Protein AF-X1H5V8-F1 (afdb_monomer)

Sequence (280 aa):
NKDEIAGDDICPQVGCVIHPIDGTIIRAAVNKGFRSPQINELYLFPSSNTDLEPEIVWNYEVGLNQRIIQGLNIEAAAFLMKGKNLIELEQNELPEEAVLRELREETNIKGTLKHLIGVYTEPTKLYGNILLIGYEINFVWGKPKPGSDTEETKFFRVDKLPVIHFASHRAIIKDGIAKNGNKISFIEVLKSKITEATITRTQLFYKGSMGIDSKIMEAAKLVPGEKVQVLNYNNGERLETYTIEEKSGSGKIILYGPASKKGKCVLTKTKDGICCRLSC

Foldseek 3Di:
DADPPQGDDDWDKDKDWDDPDPQKIKIKIKTKDKDFADPVQCPPADNLDPPRHIKIKIKIKIKMWGDPDVPDIDIDMDMDMDIDSPPDRDDPDDVLRVVQVCCCQAFVFGWHWDAWLDWDWFQDPPPGIDIDTATDTHTDDGGGDGHPVDPDDDDDDLVGDDDDPTPRVVVSSVSVVVVVVDDPPPPDDDQFDDPPQAAQEEEAPDPWFKEAEVVVCVVRVHDFQDWDWDADPVPRDIDIGTYDYDHHPPSHIYTYHPCSVVDDHDDDDDPPDPDDDDDD

Mean predicted aligned error: 20.12 Å

Nearest PDB structures (foldseek):
  3oug-assembly1_C  TM=9.908E-01  e=3.355E-07  Francisella tularensis subsp. tularensis SCHU S4
  3oug-assembly1_A  TM=9.836E-01  e=3.355E-07  Francisella tularensis subsp. tularensis SCHU S4
  1pqe-assembly1_A  TM=9.760E-01  e=3.425E-05  Escherichia coli
  4crz-assembly1_A  TM=9.750E-01  e=4.281E-05  Escherichia coli K-12
  4azd-assembly1_A  TM=9.517E-01  e=9.342E-05  Escherichia coli K-12

Solvent-accessible surface area (backbone atoms only — not comparable to full-atom values): 17139 Å² total; per-residue (Å²): 88,80,43,99,83,72,42,82,48,88,57,58,72,52,73,49,76,45,67,89,47,92,55,33,40,40,38,40,38,40,36,41,48,77,46,79,64,55,80,65,57,68,77,73,49,86,62,80,56,85,80,54,60,51,26,40,35,40,40,40,38,42,36,40,36,38,47,80,52,97,92,41,72,49,76,50,77,50,76,49,77,51,71,42,69,63,82,63,91,62,75,98,60,54,73,75,52,48,54,55,49,50,42,31,55,47,25,45,36,44,63,44,87,69,50,78,63,49,78,44,68,42,84,42,96,87,77,44,70,43,80,44,78,38,70,43,65,44,83,73,54,66,61,64,37,48,23,97,90,40,94,74,44,77,92,66,54,88,94,59,66,75,92,68,87,51,69,48,61,51,48,46,51,53,50,44,54,51,50,74,72,42,72,83,76,75,84,86,75,80,92,60,83,87,76,90,78,60,43,67,39,65,37,59,94,43,94,56,38,34,35,34,12,39,55,58,30,57,77,52,71,52,56,74,63,40,79,44,79,46,74,34,84,90,77,69,49,73,46,79,45,30,35,36,76,35,63,70,81,65,75,43,26,30,32,22,5,78,57,27,80,72,55,70,54,76,81,79,86,59,98,78,61,100,69,96,74,87,80,135

InterPro domains:
  IPR000531 TonB-dependent receptor-like, beta-barrel [PF00593] (12-91)
  IPR003190 Aspartate decarboxylase [PF02261] (187-263)
  IPR003190 Aspartate decarboxylase [PTHR21012] (187-263)
  IPR009010 Aspartate decarboxylase-like domain superfamily [SSF50692] (187-262)
  IPR015797 NUDIX hydrolase-like domain superfamily [SSF55811] (89-178)
  IPR036942 TonB-dependent receptor-like, beta-barrel domain superfamily [G3DSA:2.40.170.20] (1-139)

Radius of gyration: 35.79 Å; Cα contacts (8 Å, |Δi|>4): 449; chains: 1; bounding box: 96×46×85 Å

Secondary structure (DSSP, 8-state):
-EETTTEE----EEEEEE-SSTTEEEEEEEEEEEEPPPTTHHHHSS-S-TT-PPEEEEEEEEEEEEEEETTEEEEEEEEEEEEES---S-----HHHHHHHHHHHHH--EEEEEEEEEEEEEEETTTEEEEEEEEEEEEEE------SS-S------TTS------HHHHHHHHHHHHHHHS-------------S----EEESSSS--EEEEHHHHHHTT--TT-EEEEE-TTT--EEEEEEEEE-TTS--EEEEGGGGGS--------SSS-------

Structure (mmCIF, N/CA/C/O backbone):
data_AF-X1H5V8-F1
#
_entry.id   AF-X1H5V8-F1
#
loop_
_atom_site.group_PDB
_atom_site.id
_atom_site.type_symbol
_atom_site.label_atom_id
_atom_site.label_alt_id
_atom_site.label_comp_id
_atom_site.label_asym_id
_atom_site.label_entity_id
_atom_site.label_seq_id
_atom_site.pdbx_PDB_ins_code
_atom_site.Cartn_x
_atom_site.Cartn_y
_atom_site.Cartn_z
_atom_site.occupancy
_atom_site.B_iso_or_equiv
_atom_site.auth_seq_id
_atom_site.auth_comp_id
_atom_site.auth_asym_id
_atom_site.auth_atom_id
_atom_site.pdbx_PDB_model_num
ATOM 1 N N . ASN A 1 1 ? 31.773 -6.674 -30.070 1.00 58.66 1 ASN A N 1
ATOM 2 C CA . ASN A 1 1 ? 32.323 -6.045 -28.857 1.00 58.66 1 ASN A CA 1
ATOM 3 C C . ASN A 1 1 ? 33.013 -7.108 -28.038 1.00 58.66 1 ASN A C 1
ATOM 5 O O . ASN A 1 1 ? 32.532 -8.233 -28.021 1.00 58.66 1 ASN A O 1
ATOM 9 N N . LYS A 1 2 ? 34.165 -6.767 -27.458 1.00 50.78 2 LYS A N 1
ATOM 10 C CA . LYS A 1 2 ? 34.947 -7.673 -26.620 1.00 50.78 2 LYS A CA 1
ATOM 11 C C . LYS A 1 2 ? 34.884 -7.157 -25.191 1.00 50.78 2 LYS A C 1
ATOM 13 O O . LYS A 1 2 ? 35.284 -6.016 -24.974 1.00 50.78 2 LYS A O 1
ATOM 18 N N . ASP A 1 3 ? 34.360 -7.956 -24.274 1.00 57.78 3 ASP A N 1
ATOM 19 C CA . ASP A 1 3 ? 34.321 -7.643 -22.847 1.00 57.78 3 ASP A CA 1
ATOM 20 C C . ASP A 1 3 ? 35.021 -8.765 -22.069 1.00 57.78 3 ASP A C 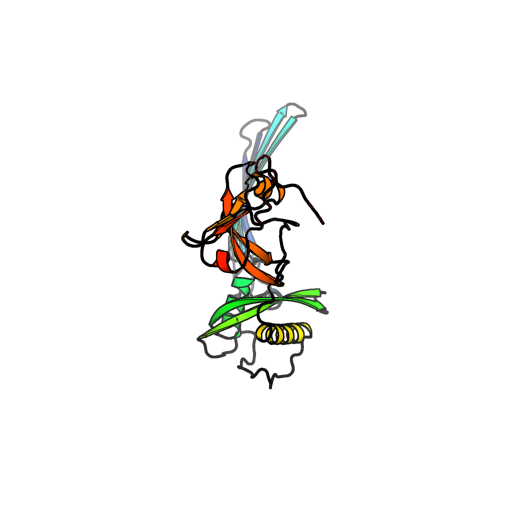1
ATOM 22 O O . ASP A 1 3 ? 34.838 -9.944 -22.373 1.00 57.78 3 ASP A O 1
ATOM 26 N N . GLU A 1 4 ? 35.871 -8.406 -21.105 1.00 51.88 4 GLU A N 1
ATOM 27 C CA . GLU A 1 4 ? 36.704 -9.372 -20.371 1.00 51.88 4 GLU A CA 1
ATOM 28 C C . GLU A 1 4 ? 35.894 -10.277 -19.429 1.00 51.88 4 GLU A C 1
ATOM 30 O O . GLU A 1 4 ? 36.380 -11.344 -19.054 1.00 51.88 4 GLU A O 1
ATOM 35 N N . ILE A 1 5 ? 34.671 -9.876 -19.066 1.00 55.69 5 ILE A N 1
ATOM 36 C CA . ILE A 1 5 ? 33.835 -10.552 -18.068 1.00 55.69 5 ILE A CA 1
ATOM 37 C C . ILE A 1 5 ? 32.601 -11.178 -18.734 1.00 55.69 5 ILE A C 1
ATOM 39 O O . ILE A 1 5 ? 32.282 -12.334 -18.465 1.00 55.69 5 ILE A O 1
ATOM 43 N N . ALA A 1 6 ? 31.938 -10.453 -19.641 1.00 56.34 6 ALA A N 1
ATOM 44 C CA . ALA A 1 6 ? 30.699 -10.888 -20.297 1.00 56.34 6 ALA A CA 1
ATOM 45 C C . ALA A 1 6 ? 30.909 -11.699 -21.597 1.00 56.34 6 ALA A C 1
ATOM 47 O O . ALA A 1 6 ? 29.947 -12.221 -22.165 1.00 56.34 6 ALA A O 1
ATOM 48 N N . GLY A 1 7 ? 32.154 -11.824 -22.070 1.00 63.59 7 GLY A N 1
ATOM 49 C CA . GLY A 1 7 ? 32.516 -12.587 -23.265 1.00 63.59 7 GLY A CA 1
ATOM 50 C C . GLY A 1 7 ? 32.452 -11.797 -24.579 1.00 63.59 7 GLY A C 1
ATOM 51 O O . GLY A 1 7 ? 32.283 -10.576 -24.615 1.00 63.59 7 GLY A O 1
ATOM 52 N N . ASP A 1 8 ? 32.625 -12.518 -25.690 1.00 66.69 8 ASP A N 1
ATOM 53 C CA . ASP A 1 8 ? 32.664 -11.949 -27.039 1.00 66.69 8 ASP A CA 1
ATOM 54 C C . ASP A 1 8 ? 31.263 -11.992 -27.670 1.00 66.69 8 ASP A C 1
ATOM 56 O O . ASP A 1 8 ? 30.722 -13.075 -27.899 1.00 66.69 8 ASP A O 1
ATOM 60 N N . ASP A 1 9 ? 30.694 -10.830 -28.017 1.00 71.25 9 ASP A N 1
ATOM 61 C CA . ASP A 1 9 ? 29.419 -10.764 -28.744 1.00 71.25 9 ASP A CA 1
ATOM 62 C C . ASP A 1 9 ? 29.533 -9.969 -30.057 1.00 71.25 9 ASP A C 1
ATOM 64 O O . ASP A 1 9 ? 30.117 -8.879 -30.141 1.00 71.25 9 ASP A O 1
ATOM 68 N N . ILE A 1 10 ? 28.953 -10.522 -31.120 1.00 78.19 10 ILE A N 1
ATOM 69 C CA . ILE A 1 10 ? 28.918 -9.918 -32.449 1.00 78.19 10 ILE A CA 1
ATOM 70 C C . ILE A 1 10 ? 27.731 -8.959 -32.492 1.00 78.19 10 ILE A C 1
ATOM 72 O O . ILE A 1 10 ? 26.591 -9.358 -32.264 1.00 78.19 10 ILE A O 1
ATOM 76 N N . CYS A 1 11 ? 27.999 -7.693 -32.816 1.00 83.25 11 CYS A N 1
ATOM 77 C CA . CYS A 1 11 ? 27.004 -6.623 -32.924 1.00 83.25 11 CYS A CA 1
ATOM 78 C C . CYS A 1 11 ? 26.781 -6.268 -34.402 1.00 83.25 11 CYS A C 1
ATOM 80 O O . CYS A 1 11 ? 27.355 -5.288 -34.880 1.00 83.25 11 CYS A O 1
ATOM 82 N N . PRO A 1 12 ? 26.043 -7.087 -35.177 1.00 86.62 12 PRO A N 1
ATOM 83 C CA . PRO A 1 12 ? 25.833 -6.805 -36.587 1.00 86.62 12 PRO A CA 1
ATOM 84 C C . PRO A 1 12 ? 24.970 -5.555 -36.769 1.00 86.62 12 PRO A C 1
ATOM 86 O O . PRO A 1 12 ? 23.993 -5.334 -36.049 1.00 86.62 12 PRO A O 1
ATOM 89 N N . GLN A 1 13 ? 25.311 -4.784 -37.795 1.00 87.88 13 GLN A N 1
ATOM 90 C CA . GLN A 1 13 ? 24.490 -3.703 -38.314 1.00 87.88 13 GLN A CA 1
ATOM 91 C C . GLN A 1 13 ? 24.334 -3.902 -39.815 1.00 87.88 13 GLN A C 1
ATOM 93 O O . GLN A 1 13 ? 25.317 -3.994 -40.548 1.00 87.88 13 GLN A O 1
ATOM 98 N N . VAL A 1 14 ? 23.088 -3.981 -40.266 1.00 92.25 14 VAL A N 1
ATOM 99 C CA . VAL A 1 14 ? 22.745 -4.105 -41.679 1.00 92.25 14 VAL A CA 1
ATOM 100 C C . VAL A 1 14 ? 21.730 -3.026 -42.001 1.00 92.25 14 VAL A C 1
ATOM 102 O O . VAL A 1 14 ? 20.702 -2.908 -41.341 1.00 92.25 14 VAL A O 1
ATOM 105 N N . GLY A 1 15 ? 22.032 -2.234 -43.022 1.00 90.69 15 GLY A N 1
ATOM 106 C CA . GLY A 1 15 ? 21.145 -1.205 -43.537 1.00 90.69 15 GLY A CA 1
ATOM 107 C C . GLY A 1 15 ? 20.938 -1.383 -45.031 1.00 90.69 15 GLY A C 1
ATOM 108 O O . GLY A 1 15 ? 21.839 -1.814 -45.749 1.00 90.69 15 GLY A O 1
ATOM 109 N N . CYS A 1 16 ? 19.751 -1.036 -45.502 1.00 92.12 16 CYS A N 1
ATOM 110 C CA . CYS A 1 16 ? 19.424 -0.960 -46.911 1.00 92.12 16 CYS A CA 1
ATOM 111 C C . CYS A 1 16 ? 18.783 0.395 -47.197 1.00 92.12 16 CYS A C 1
ATOM 113 O O . CYS A 1 16 ? 17.919 0.861 -46.452 1.00 92.12 16 CYS A O 1
ATOM 115 N N . VAL A 1 17 ? 19.214 1.021 -48.288 1.00 92.06 17 VAL A N 1
ATOM 116 C CA . VAL A 1 17 ? 18.587 2.222 -48.828 1.00 92.06 17 VAL A CA 1
ATOM 117 C C . VAL A 1 17 ? 18.186 1.911 -50.255 1.00 92.06 17 VAL A C 1
ATOM 119 O O . VAL A 1 17 ? 19.025 1.518 -51.063 1.00 92.06 17 VAL A O 1
ATOM 122 N N . ILE A 1 18 ? 16.903 2.070 -50.553 1.00 91.75 18 ILE A N 1
ATOM 123 C CA . ILE A 1 18 ? 16.359 1.849 -51.887 1.00 91.75 18 ILE A CA 1
ATOM 124 C C . ILE A 1 18 ? 15.733 3.132 -52.415 1.00 91.75 18 ILE A C 1
ATOM 126 O O . ILE A 1 18 ? 15.088 3.890 -51.687 1.00 91.75 18 ILE A O 1
ATOM 130 N N . HIS A 1 19 ? 15.9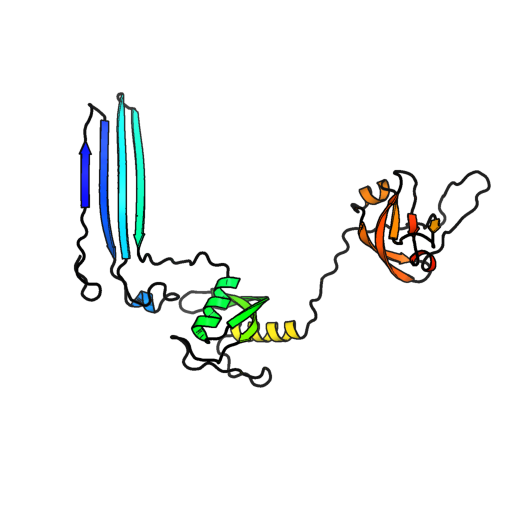20 3.333 -53.714 1.00 92.62 19 HIS A N 1
ATOM 131 C CA . HIS A 1 19 ? 15.364 4.437 -54.481 1.00 92.62 19 HIS A CA 1
ATOM 132 C C . HIS A 1 19 ? 14.376 3.859 -55.500 1.00 92.62 19 HIS A C 1
ATOM 134 O O . HIS A 1 19 ? 14.753 3.639 -56.649 1.00 92.62 19 HIS A O 1
ATOM 140 N N . PRO A 1 20 ? 13.146 3.505 -55.080 1.00 86.56 20 PRO A N 1
ATOM 141 C CA . PRO A 1 20 ? 12.203 2.808 -55.952 1.00 86.56 20 PRO A CA 1
ATOM 142 C C . PRO A 1 20 ? 11.731 3.677 -57.126 1.00 86.56 20 PRO A C 1
ATOM 144 O O . PRO A 1 20 ? 11.473 3.148 -58.202 1.00 86.56 20 PRO A O 1
ATOM 147 N N . ILE A 1 21 ? 11.635 4.994 -56.924 1.00 88.50 21 ILE A N 1
ATOM 148 C CA . ILE A 1 21 ? 11.310 6.003 -57.940 1.00 88.50 21 ILE A CA 1
ATOM 149 C C . ILE A 1 21 ? 12.016 7.321 -57.591 1.00 88.50 21 ILE A C 1
ATOM 151 O O . ILE A 1 21 ? 12.374 7.549 -56.429 1.00 88.50 21 ILE A O 1
ATOM 155 N N . ASP A 1 22 ? 12.173 8.207 -58.575 1.00 84.62 22 ASP A N 1
ATOM 156 C CA . ASP A 1 22 ? 12.780 9.523 -58.372 1.00 84.62 22 ASP A CA 1
ATOM 157 C C . ASP A 1 22 ? 12.059 10.311 -57.272 1.00 84.62 22 ASP A C 1
ATOM 159 O O . ASP A 1 22 ? 10.834 10.419 -57.234 1.00 84.62 22 ASP A O 1
ATOM 163 N N . GLY A 1 23 ? 12.842 10.846 -56.336 1.00 83.38 23 GLY A N 1
ATOM 164 C CA . GLY A 1 23 ? 12.319 11.567 -55.179 1.00 83.38 23 GLY A CA 1
ATOM 165 C C . GLY A 1 23 ? 11.843 10.684 -54.024 1.00 83.38 23 GLY A C 1
ATOM 166 O O . GLY A 1 23 ? 11.491 11.240 -52.993 1.00 83.38 23 GLY A O 1
ATOM 167 N N . THR A 1 24 ? 11.875 9.352 -54.135 1.00 91.00 24 THR A N 1
ATOM 168 C CA . THR A 1 24 ? 11.515 8.442 -53.031 1.00 91.00 24 THR A CA 1
ATOM 169 C C . THR A 1 24 ? 12.739 7.725 -52.497 1.00 91.00 24 THR A C 1
ATOM 171 O O . THR A 1 24 ? 13.509 7.138 -53.254 1.00 91.00 24 THR A O 1
ATOM 174 N N . ILE A 1 25 ? 12.909 7.745 -51.181 1.00 93.12 25 ILE A N 1
ATOM 175 C CA . ILE A 1 25 ? 13.980 7.061 -50.470 1.00 93.12 25 ILE A CA 1
ATOM 176 C C . ILE A 1 25 ? 13.334 6.230 -49.374 1.00 93.12 25 ILE A C 1
ATOM 178 O O . ILE A 1 25 ? 12.697 6.778 -48.479 1.00 93.12 25 ILE A O 1
ATOM 182 N N . ILE A 1 26 ? 13.523 4.917 -49.421 1.00 91.94 26 ILE A N 1
ATOM 183 C CA . ILE A 1 26 ? 13.163 4.038 -48.310 1.00 91.94 26 ILE A CA 1
ATOM 184 C C . ILE A 1 26 ? 14.456 3.572 -47.658 1.00 91.94 26 ILE A C 1
ATOM 186 O O . ILE A 1 26 ? 15.377 3.118 -48.336 1.00 91.94 26 ILE A O 1
ATOM 190 N N . ARG A 1 27 ? 14.526 3.708 -46.340 1.00 93.12 27 ARG A N 1
ATOM 191 C CA . ARG A 1 27 ? 15.643 3.266 -45.509 1.00 93.12 27 ARG A CA 1
ATOM 192 C C . ARG A 1 27 ? 15.130 2.180 -44.588 1.00 93.12 27 ARG A C 1
ATOM 194 O O . ARG A 1 27 ? 14.087 2.352 -43.975 1.00 93.12 27 ARG A O 1
ATOM 201 N N . ALA A 1 28 ? 15.850 1.082 -44.479 1.00 92.25 28 ALA A N 1
ATOM 202 C CA . ALA A 1 28 ? 15.596 0.075 -43.466 1.00 92.25 28 ALA A CA 1
ATOM 203 C C . ALA A 1 28 ? 16.919 -0.269 -42.795 1.00 92.25 28 ALA A C 1
ATOM 205 O O . ALA A 1 28 ? 17.921 -0.457 -43.484 1.00 92.25 28 ALA A O 1
ATOM 206 N N . ALA A 1 29 ? 16.937 -0.340 -41.472 1.00 91.50 29 ALA A N 1
ATOM 207 C CA . ALA A 1 29 ? 18.123 -0.696 -40.716 1.00 91.50 29 ALA A CA 1
ATOM 208 C C . ALA A 1 29 ? 17.775 -1.681 -39.606 1.00 91.50 29 ALA A C 1
ATOM 210 O O . ALA A 1 29 ? 16.719 -1.603 -38.981 1.00 91.50 29 ALA A O 1
ATOM 211 N N . VAL A 1 30 ? 18.683 -2.624 -39.384 1.00 93.00 30 VAL A N 1
ATOM 212 C CA . VAL A 1 30 ? 18.660 -3.531 -38.246 1.00 93.00 30 VAL A CA 1
ATOM 213 C C . VAL A 1 30 ? 20.029 -3.485 -37.597 1.00 93.00 30 VAL A C 1
ATOM 215 O O . VAL A 1 30 ? 21.043 -3.742 -38.250 1.00 93.00 30 VAL A O 1
ATOM 218 N N . ASN A 1 31 ? 20.064 -3.174 -36.309 1.00 91.56 31 ASN A N 1
ATOM 219 C CA . ASN A 1 31 ? 21.297 -3.143 -35.538 1.00 91.56 31 ASN A CA 1
ATOM 220 C C . ASN A 1 31 ? 21.122 -3.827 -34.191 1.00 91.56 31 ASN A C 1
ATOM 222 O O . ASN A 1 31 ? 20.131 -3.623 -33.489 1.00 91.56 31 ASN A O 1
ATOM 226 N N . LYS A 1 32 ? 22.130 -4.615 -33.825 1.00 88.94 32 LYS A N 1
ATOM 227 C CA . LYS A 1 32 ? 22.274 -5.161 -32.481 1.00 88.94 32 LYS A CA 1
ATOM 228 C C . LYS A 1 32 ? 23.203 -4.258 -31.669 1.00 88.94 32 LYS A C 1
ATOM 230 O O . LYS A 1 32 ? 24.350 -4.048 -32.056 1.00 88.94 32 LYS A O 1
ATOM 235 N N . GLY A 1 33 ? 22.703 -3.732 -30.560 1.00 84.06 33 GLY A N 1
ATOM 236 C CA . GLY A 1 33 ? 23.473 -3.057 -29.522 1.00 84.06 33 GLY A CA 1
ATOM 237 C C . GLY A 1 33 ? 23.868 -4.023 -28.406 1.00 84.06 33 GLY A C 1
ATOM 238 O O . GLY A 1 33 ? 23.142 -4.974 -28.110 1.00 84.06 33 GLY A O 1
ATOM 239 N N . PHE A 1 34 ? 25.021 -3.755 -27.801 1.00 84.00 34 PHE A N 1
ATOM 240 C CA . PHE A 1 34 ? 25.578 -4.484 -26.664 1.00 84.00 34 PHE A CA 1
ATOM 241 C C . PHE A 1 34 ? 26.115 -3.472 -25.658 1.00 84.00 34 PHE A C 1
ATOM 243 O O . PHE A 1 34 ? 26.873 -2.578 -26.054 1.00 84.00 34 PHE A O 1
ATOM 250 N N . ARG A 1 35 ? 25.770 -3.642 -24.381 1.00 79.50 35 ARG A N 1
ATOM 251 C CA . ARG A 1 35 ? 26.363 -2.895 -23.270 1.00 79.50 35 ARG A CA 1
ATOM 252 C C . ARG A 1 35 ? 26.839 -3.881 -22.212 1.00 79.50 35 ARG A C 1
ATOM 254 O O . ARG A 1 35 ? 26.064 -4.727 -21.768 1.00 79.50 35 ARG A O 1
ATOM 261 N N . SER A 1 36 ? 28.108 -3.782 -21.827 1.00 73.56 36 SER A N 1
ATOM 262 C CA . SER A 1 36 ? 28.613 -4.580 -20.719 1.00 73.56 36 SER A CA 1
ATOM 263 C C . SER A 1 36 ? 28.126 -4.021 -19.381 1.00 73.56 36 SER A C 1
ATOM 265 O O . SER A 1 36 ? 28.063 -2.793 -19.219 1.00 73.56 36 SER A O 1
ATOM 267 N N . PRO A 1 37 ? 27.778 -4.905 -18.432 1.00 68.81 37 PRO A N 1
ATOM 268 C CA . PRO A 1 37 ? 27.334 -4.492 -17.114 1.00 68.81 37 PRO A CA 1
ATOM 269 C C . PRO A 1 37 ? 28.514 -3.891 -16.355 1.00 68.81 37 PRO A C 1
ATOM 271 O O . PRO A 1 37 ? 29.666 -4.296 -16.528 1.00 68.81 37 PRO A O 1
ATOM 274 N N . GLN A 1 38 ? 28.243 -2.885 -15.535 1.00 67.12 38 GLN A N 1
ATOM 275 C CA . GLN A 1 38 ? 29.277 -2.180 -14.784 1.00 67.12 38 GLN A CA 1
ATOM 276 C C . GLN A 1 38 ? 29.265 -2.631 -13.320 1.00 67.12 38 GLN A C 1
ATOM 278 O O . GLN A 1 38 ? 28.211 -2.797 -12.721 1.00 67.12 38 GLN A O 1
ATOM 283 N N . ILE A 1 39 ? 30.438 -2.782 -12.695 1.00 65.44 39 ILE A N 1
ATOM 284 C CA . ILE A 1 39 ? 30.547 -3.219 -11.285 1.00 65.44 39 ILE A CA 1
ATOM 285 C C . ILE A 1 39 ? 29.781 -2.295 -10.328 1.00 65.44 39 ILE A C 1
ATOM 287 O O . ILE A 1 39 ? 29.260 -2.744 -9.314 1.00 65.44 39 ILE A O 1
ATOM 291 N N . ASN A 1 40 ? 29.691 -1.001 -10.634 1.00 58.22 40 ASN A N 1
ATOM 292 C CA . ASN A 1 40 ? 28.929 -0.053 -9.824 1.00 58.22 40 ASN A CA 1
ATOM 293 C C . ASN A 1 40 ? 27.410 -0.343 -9.83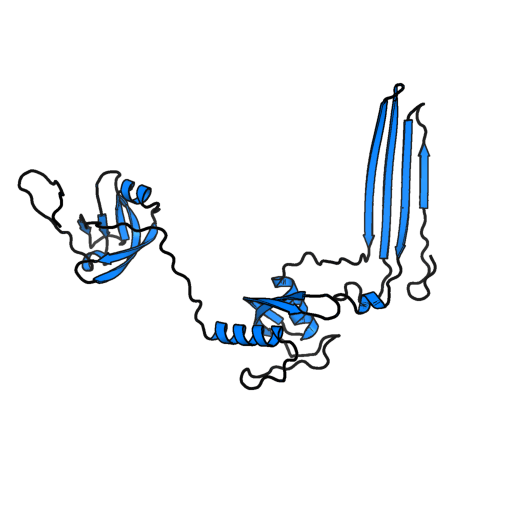6 1.00 58.22 40 ASN A C 1
ATOM 295 O O . ASN A 1 40 ? 26.730 0.044 -8.891 1.00 58.22 40 ASN A O 1
ATOM 299 N N . GLU A 1 41 ? 26.889 -1.070 -10.829 1.00 58.50 41 GLU A N 1
ATOM 300 C CA . GLU A 1 41 ? 25.475 -1.462 -10.942 1.00 58.50 41 GLU A CA 1
ATOM 301 C C . GLU A 1 41 ? 25.079 -2.556 -9.936 1.00 58.50 41 GLU A C 1
ATOM 303 O O . GLU A 1 41 ? 23.906 -2.649 -9.595 1.00 58.50 41 GLU A O 1
ATOM 308 N N . LEU A 1 42 ? 26.040 -3.305 -9.374 1.00 55.50 42 LEU A N 1
ATOM 309 C CA . LEU A 1 42 ? 25.807 -4.221 -8.241 1.00 55.50 42 LEU A CA 1
ATOM 310 C C . LEU A 1 42 ? 25.492 -3.492 -6.927 1.00 55.50 42 LEU A C 1
ATOM 312 O O . LEU A 1 42 ? 24.918 -4.090 -6.024 1.00 55.50 42 LEU A O 1
ATOM 316 N N . TYR A 1 43 ? 25.920 -2.233 -6.789 1.00 52.28 43 TYR A N 1
ATOM 317 C CA . TYR A 1 43 ? 25.953 -1.533 -5.498 1.00 52.28 43 TYR A CA 1
ATOM 318 C C . TYR A 1 43 ? 25.076 -0.276 -5.440 1.00 52.28 43 TYR A C 1
ATOM 320 O O . TYR A 1 43 ? 24.936 0.314 -4.368 1.00 52.28 43 TYR A O 1
ATOM 328 N N . LEU A 1 44 ? 24.534 0.182 -6.573 1.00 50.53 44 LEU A N 1
ATOM 329 C CA . LEU A 1 44 ? 23.816 1.460 -6.666 1.00 50.53 44 LEU A CA 1
ATOM 330 C C . LEU A 1 44 ? 22.285 1.336 -6.719 1.00 50.53 44 LEU A C 1
ATOM 332 O O . LEU A 1 44 ? 21.620 2.343 -6.490 1.00 50.53 44 LEU A O 1
ATOM 336 N N . PHE A 1 45 ? 21.726 0.145 -6.957 1.00 49.25 45 PHE A N 1
ATOM 337 C CA . PHE A 1 45 ? 20.281 -0.092 -7.111 1.00 49.25 45 PHE A CA 1
ATOM 338 C C . PHE A 1 45 ? 19.908 -1.504 -6.610 1.00 49.25 45 PHE A C 1
ATOM 340 O O . PHE A 1 45 ? 20.802 -2.352 -6.571 1.00 49.25 45 PHE A O 1
ATOM 347 N N . PRO A 1 46 ? 18.640 -1.795 -6.231 1.00 47.31 46 PRO A N 1
ATOM 348 C CA . PRO A 1 46 ? 18.215 -3.177 -5.995 1.00 47.31 46 PRO A CA 1
ATOM 349 C C . PRO A 1 46 ? 18.555 -4.000 -7.240 1.00 47.31 46 PRO A C 1
ATOM 351 O O . PRO A 1 46 ? 18.251 -3.595 -8.364 1.00 47.31 46 PRO A O 1
ATOM 354 N N . SER A 1 47 ? 19.289 -5.090 -7.033 1.00 44.81 47 SER A N 1
ATOM 355 C CA . SER A 1 47 ? 20.030 -5.800 -8.073 1.00 44.81 47 SER A CA 1
ATOM 356 C C . SER A 1 47 ? 19.100 -6.367 -9.153 1.00 44.81 47 SER A C 1
ATOM 358 O O . SER A 1 47 ? 18.594 -7.479 -9.062 1.00 44.81 47 SER A O 1
ATOM 360 N N . SER A 1 48 ? 18.892 -5.611 -10.234 1.00 49.94 48 SER A N 1
ATOM 361 C CA . SER A 1 48 ? 18.103 -6.065 -11.392 1.00 49.94 48 SER A CA 1
ATOM 362 C C . SER A 1 48 ? 18.850 -7.126 -12.217 1.00 49.94 48 SER A C 1
ATOM 364 O O . SER A 1 48 ? 18.264 -7.749 -13.098 1.00 49.94 48 SER A O 1
ATOM 366 N N . ASN A 1 49 ? 20.148 -7.320 -11.948 1.00 51.09 49 ASN A N 1
ATOM 367 C CA . ASN A 1 49 ? 21.037 -8.229 -12.668 1.00 51.09 49 ASN A CA 1
ATOM 368 C C . ASN A 1 49 ? 22.127 -8.791 -11.729 1.00 51.09 49 ASN A C 1
ATOM 370 O O . ASN A 1 49 ? 23.291 -8.393 -11.794 1.00 51.09 49 ASN A O 1
ATOM 374 N N . THR A 1 50 ? 21.744 -9.695 -10.817 1.00 52.56 50 THR A N 1
ATOM 375 C CA . THR A 1 50 ? 22.663 -10.362 -9.866 1.00 52.56 50 THR A CA 1
ATOM 376 C C . THR A 1 50 ? 23.761 -11.176 -10.548 1.00 52.56 50 THR A C 1
ATOM 378 O O . THR A 1 50 ? 24.831 -11.358 -9.971 1.00 52.56 50 THR A O 1
ATOM 381 N N . ASP A 1 51 ? 23.510 -11.630 -11.778 1.00 58.97 51 ASP A N 1
ATOM 382 C CA . ASP A 1 51 ? 24.407 -12.502 -12.538 1.00 58.97 51 ASP A CA 1
ATOM 383 C C . ASP A 1 51 ? 25.344 -11.737 -13.497 1.00 58.97 51 ASP A C 1
ATOM 385 O O . ASP A 1 51 ? 26.150 -12.366 -14.183 1.00 58.97 51 ASP A O 1
ATOM 389 N N . LEU A 1 52 ? 25.287 -10.391 -13.527 1.00 60.19 52 LEU A N 1
ATOM 390 C CA . LEU A 1 52 ? 26.083 -9.534 -14.425 1.00 60.19 52 LEU A CA 1
ATOM 391 C C . LEU A 1 52 ? 26.008 -9.989 -15.897 1.00 60.19 52 LEU A C 1
ATOM 393 O O . LEU A 1 52 ? 27.016 -10.033 -16.609 1.00 60.19 52 LEU A O 1
ATOM 397 N N . GLU A 1 53 ? 24.815 -10.335 -16.380 1.00 68.56 53 GLU A N 1
ATOM 398 C CA . GLU A 1 53 ? 24.643 -10.669 -17.793 1.00 68.56 53 GLU A CA 1
ATOM 399 C C . GLU A 1 53 ? 24.657 -9.397 -18.667 1.00 68.56 53 GLU A C 1
ATOM 401 O O . GLU A 1 53 ? 24.157 -8.352 -18.248 1.00 68.56 53 GLU A O 1
ATOM 406 N N . PRO A 1 54 ? 25.199 -9.442 -19.896 1.00 71.81 54 PRO A N 1
ATOM 407 C CA . PRO A 1 54 ? 25.241 -8.276 -20.776 1.00 71.81 54 PRO A CA 1
ATOM 408 C C . PRO A 1 54 ? 23.854 -7.839 -21.263 1.00 71.81 54 PRO A C 1
ATOM 410 O O . PRO A 1 54 ? 22.990 -8.669 -21.560 1.00 71.81 54 PRO A O 1
ATOM 413 N N . GLU A 1 55 ? 23.668 -6.526 -21.433 1.00 76.12 55 GLU A N 1
ATOM 414 C CA . GLU A 1 55 ? 22.453 -5.979 -22.039 1.00 76.12 55 GLU A CA 1
ATOM 415 C C . GLU A 1 55 ? 22.520 -6.123 -23.560 1.00 76.12 55 GLU A C 1
ATOM 417 O O . GLU A 1 55 ? 23.488 -5.701 -24.208 1.00 76.12 55 GLU A O 1
ATOM 422 N N . ILE A 1 56 ? 21.460 -6.674 -24.153 1.00 82.25 56 ILE A N 1
ATOM 423 C CA . ILE A 1 56 ? 21.368 -6.873 -25.601 1.00 82.25 56 ILE A CA 1
ATOM 424 C C . ILE A 1 56 ? 20.115 -6.189 -26.122 1.00 82.25 56 ILE A C 1
ATOM 426 O O . ILE A 1 56 ? 19.004 -6.507 -25.702 1.00 82.25 56 ILE A O 1
ATOM 430 N N . VAL A 1 57 ? 20.280 -5.308 -27.108 1.00 87.81 57 VAL A N 1
ATOM 431 C CA . VAL A 1 57 ? 19.162 -4.596 -27.739 1.00 87.81 57 VAL A CA 1
ATOM 432 C C . VAL A 1 57 ? 19.171 -4.822 -29.240 1.00 87.81 57 VAL A C 1
ATOM 434 O O . VAL A 1 57 ? 20.180 -4.610 -29.900 1.00 87.81 57 VAL A O 1
ATOM 437 N N . TRP A 1 58 ? 18.034 -5.222 -29.797 1.00 88.81 58 TRP A N 1
ATOM 438 C CA . TRP A 1 58 ? 17.804 -5.234 -31.238 1.00 88.81 58 TRP A CA 1
ATOM 439 C C . TRP A 1 58 ? 16.935 -4.053 -31.637 1.00 88.81 58 TRP A C 1
ATOM 441 O O . TRP A 1 58 ? 15.799 -3.944 -31.178 1.00 88.81 58 TRP A O 1
ATOM 451 N N . ASN A 1 59 ? 17.456 -3.213 -32.524 1.00 90.12 59 ASN A N 1
ATOM 452 C CA . ASN A 1 59 ? 16.744 -2.079 -33.093 1.00 90.12 59 ASN A CA 1
ATOM 453 C C . ASN A 1 59 ? 16.398 -2.381 -34.548 1.00 90.12 59 ASN A C 1
ATOM 455 O O . ASN A 1 59 ? 17.249 -2.835 -35.315 1.00 90.12 59 ASN A O 1
ATOM 459 N N . TYR A 1 60 ? 15.143 -2.136 -34.904 1.00 91.88 60 TYR A N 1
ATOM 460 C CA . TYR A 1 60 ? 14.611 -2.264 -36.252 1.00 91.88 60 TYR A CA 1
ATOM 461 C C . TYR A 1 60 ? 14.018 -0.918 -36.644 1.00 91.88 60 TYR A C 1
ATOM 463 O O . TYR A 1 60 ? 13.108 -0.434 -35.977 1.00 91.88 60 TYR A O 1
ATOM 471 N N . GLU A 1 61 ? 14.508 -0.326 -37.723 1.00 91.06 61 GLU A N 1
ATOM 472 C CA . GLU A 1 61 ? 14.086 0.989 -38.195 1.00 91.06 61 GLU A CA 1
ATOM 473 C C . GLU A 1 61 ? 13.662 0.906 -39.658 1.00 91.06 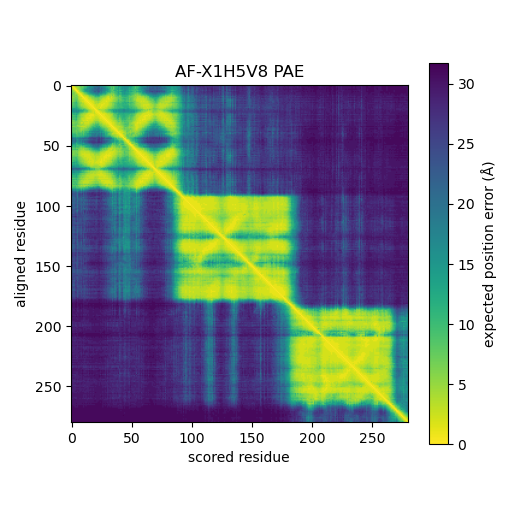61 GLU A C 1
ATOM 475 O O . GLU A 1 61 ? 14.319 0.252 -40.471 1.00 91.06 61 GLU A O 1
ATOM 480 N N . VAL A 1 62 ? 12.570 1.584 -40.004 1.00 93.44 62 VAL A N 1
ATOM 481 C CA . VAL A 1 62 ? 12.124 1.780 -41.384 1.00 93.44 62 VAL A CA 1
ATOM 482 C C . VAL A 1 62 ? 11.729 3.240 -41.565 1.00 93.44 62 VAL A C 1
ATOM 484 O O . VAL A 1 62 ? 10.896 3.760 -40.829 1.00 93.44 62 VAL A O 1
ATOM 487 N N . GLY A 1 63 ? 12.316 3.899 -42.557 1.00 91.88 63 GLY A N 1
ATOM 488 C CA . GLY A 1 63 ? 12.041 5.277 -42.938 1.00 91.88 63 GLY A CA 1
ATOM 489 C C . GLY A 1 63 ? 11.616 5.385 -44.399 1.00 91.88 63 GLY A C 1
ATOM 490 O O . GLY A 1 63 ? 12.130 4.674 -45.259 1.00 91.88 63 GLY A O 1
ATOM 491 N N . LEU A 1 64 ? 10.704 6.303 -44.686 1.00 92.38 64 LEU A N 1
ATOM 492 C CA . LEU A 1 64 ? 10.253 6.700 -46.012 1.00 92.38 64 LEU A CA 1
ATOM 493 C C . LEU A 1 64 ? 10.420 8.212 -46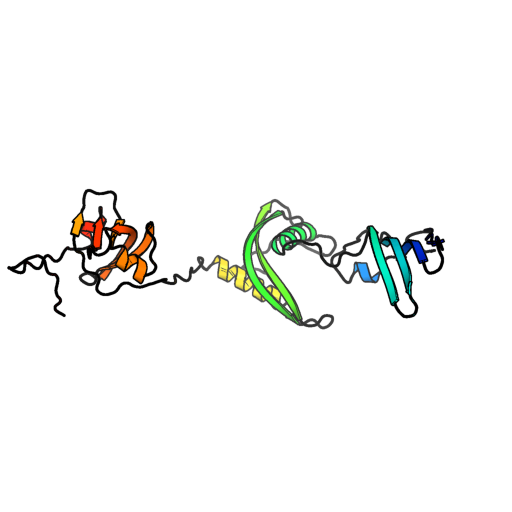.130 1.00 92.38 64 LEU A C 1
ATOM 495 O O . LEU A 1 64 ? 9.877 8.959 -45.324 1.00 92.38 64 LEU A O 1
ATOM 499 N N . ASN A 1 65 ? 11.125 8.660 -47.158 1.00 92.12 65 ASN A N 1
ATOM 500 C CA . ASN A 1 65 ? 11.208 10.058 -47.546 1.00 92.12 65 ASN A CA 1
ATOM 501 C C . ASN A 1 65 ? 10.711 10.186 -48.988 1.00 92.12 65 ASN A C 1
ATOM 503 O O . ASN A 1 65 ? 11.260 9.558 -49.889 1.00 92.12 65 ASN A O 1
ATOM 507 N N . GLN A 1 66 ? 9.658 10.968 -49.196 1.00 90.69 66 GLN A N 1
ATOM 508 C CA . GLN A 1 66 ? 9.027 11.199 -50.487 1.00 90.69 66 GLN A CA 1
ATOM 509 C C . GLN A 1 66 ? 9.049 12.690 -50.808 1.00 90.69 66 GLN A C 1
ATOM 511 O O . GLN A 1 66 ? 8.355 13.493 -50.184 1.00 90.69 66 GLN A O 1
ATOM 516 N N . ARG A 1 67 ? 9.765 13.056 -51.863 1.00 89.31 67 ARG A N 1
ATOM 517 C CA . ARG A 1 67 ? 9.651 14.352 -52.520 1.00 89.31 67 ARG A CA 1
ATOM 518 C C . ARG A 1 67 ? 8.461 14.311 -53.468 1.00 89.31 67 ARG A C 1
ATOM 520 O O . ARG A 1 67 ? 8.442 13.503 -54.393 1.00 89.31 67 ARG A O 1
ATOM 527 N N . ILE A 1 68 ? 7.469 15.162 -53.222 1.00 84.00 68 ILE A N 1
ATOM 528 C CA . ILE A 1 68 ? 6.246 15.226 -54.037 1.00 84.00 68 ILE A CA 1
ATOM 529 C C . ILE A 1 68 ? 6.387 16.301 -55.119 1.00 84.00 68 ILE A C 1
ATOM 531 O O . ILE A 1 68 ? 6.116 16.042 -56.285 1.00 84.00 68 ILE A O 1
ATOM 535 N N . ILE A 1 69 ? 6.866 17.494 -54.752 1.00 87.81 69 ILE A N 1
ATOM 536 C CA . ILE A 1 69 ? 7.119 18.626 -55.663 1.00 87.81 69 ILE A CA 1
ATOM 537 C C . ILE A 1 69 ? 8.320 19.450 -55.173 1.00 87.81 69 ILE A C 1
ATOM 539 O O . ILE A 1 69 ? 8.854 19.221 -54.084 1.00 87.81 69 ILE A O 1
ATOM 543 N N . GLN A 1 70 ? 8.775 20.431 -55.960 1.00 78.56 70 GLN A N 1
ATOM 544 C CA . GLN A 1 70 ? 9.739 21.424 -55.475 1.00 78.56 70 GLN A CA 1
ATOM 545 C C . GLN A 1 70 ? 9.158 22.163 -54.257 1.00 78.56 70 GLN A C 1
ATOM 547 O O . GLN A 1 70 ? 8.200 22.916 -54.383 1.00 78.56 70 GLN A O 1
ATOM 552 N N . GLY A 1 71 ? 9.742 21.916 -53.079 1.00 81.81 71 GLY A N 1
ATOM 553 C CA . GLY A 1 71 ? 9.357 22.548 -51.814 1.00 81.81 71 GLY A CA 1
ATOM 554 C C . GLY A 1 71 ? 8.505 21.689 -50.872 1.00 81.81 71 GLY A C 1
ATOM 555 O O . GLY A 1 71 ? 8.312 22.104 -49.735 1.00 81.81 71 GLY A O 1
ATOM 556 N N . LEU A 1 72 ? 8.043 20.499 -51.287 1.00 83.44 72 LEU A N 1
ATOM 557 C CA . LEU A 1 72 ? 7.249 19.606 -50.431 1.00 83.44 72 LEU A CA 1
ATOM 558 C C . LEU A 1 72 ? 7.870 18.207 -50.344 1.00 83.44 72 LEU A C 1
ATOM 560 O O . LEU A 1 72 ? 7.879 17.459 -51.327 1.00 83.44 72 LEU A O 1
ATOM 564 N N . ASN A 1 73 ? 8.334 17.863 -49.142 1.00 88.44 73 ASN A N 1
ATOM 565 C CA . ASN A 1 73 ? 8.841 16.543 -48.778 1.00 88.44 73 ASN A CA 1
ATOM 566 C C . ASN A 1 73 ? 7.989 15.968 -47.642 1.00 88.44 73 ASN A C 1
ATOM 568 O O . ASN A 1 73 ? 7.656 16.687 -46.700 1.00 88.44 73 ASN A O 1
ATOM 572 N N . ILE A 1 74 ? 7.666 14.682 -47.724 1.00 89.81 74 ILE A N 1
ATOM 573 C CA . ILE A 1 74 ? 7.031 13.914 -46.653 1.00 89.81 74 ILE A CA 1
ATOM 574 C C . ILE A 1 74 ? 8.054 12.923 -46.115 1.00 89.81 74 ILE A C 1
ATOM 576 O O . ILE A 1 74 ? 8.671 12.194 -46.886 1.00 89.81 74 ILE A O 1
ATOM 580 N N . GLU A 1 75 ? 8.204 12.881 -44.796 1.00 91.94 75 GLU A N 1
ATOM 581 C CA . GLU A 1 75 ? 9.054 11.920 -44.104 1.00 91.94 75 GLU A CA 1
ATOM 582 C C . GLU A 1 75 ? 8.227 11.148 -43.076 1.00 91.94 75 GLU A C 1
ATOM 584 O O . GLU A 1 75 ? 7.447 11.730 -42.324 1.00 91.94 75 GLU A O 1
ATOM 589 N N . ALA A 1 76 ? 8.384 9.830 -43.065 1.00 88.75 76 ALA A N 1
ATOM 590 C CA . ALA A 1 76 ? 7.779 8.935 -42.095 1.00 88.75 76 ALA A CA 1
ATOM 591 C C . ALA A 1 76 ? 8.841 7.954 -41.605 1.00 88.75 76 ALA A C 1
ATOM 593 O O . ALA A 1 76 ? 9.571 7.385 -42.413 1.00 88.75 76 ALA A O 1
ATOM 594 N N . ALA A 1 77 ? 8.916 7.735 -40.297 1.00 90.38 77 ALA A N 1
ATOM 595 C CA . ALA A 1 77 ? 9.832 6.776 -39.696 1.00 90.38 77 ALA A CA 1
ATOM 596 C C . ALA A 1 77 ? 9.102 5.939 -38.646 1.00 90.38 77 ALA A C 1
ATOM 598 O O . ALA A 1 77 ? 8.287 6.453 -37.880 1.00 90.38 77 ALA A O 1
ATOM 599 N N . ALA A 1 78 ? 9.406 4.648 -38.619 1.00 88.00 78 ALA A N 1
ATOM 600 C CA . ALA A 1 78 ? 8.937 3.696 -37.630 1.00 88.00 78 ALA A CA 1
ATOM 601 C C . ALA A 1 78 ? 10.142 2.955 -37.050 1.00 88.00 78 ALA A C 1
ATOM 603 O O . ALA A 1 78 ? 11.049 2.562 -37.786 1.00 88.00 78 ALA A O 1
ATOM 604 N N . PHE A 1 79 ? 10.135 2.751 -35.737 1.00 90.44 79 PHE A N 1
ATOM 605 C CA . PHE A 1 79 ? 11.183 2.030 -35.027 1.00 90.44 79 PHE A CA 1
ATOM 606 C C . PHE A 1 79 ? 10.573 1.017 -34.057 1.00 90.44 79 PHE A C 1
ATOM 608 O O . PHE A 1 79 ? 9.503 1.239 -33.489 1.00 90.44 79 PHE A O 1
ATOM 615 N N . LEU A 1 80 ? 11.255 -0.110 -33.878 1.00 88.56 80 LEU A N 1
ATOM 616 C CA . LEU A 1 80 ? 10.919 -1.148 -32.913 1.00 88.56 80 LEU A CA 1
ATOM 617 C C . LEU A 1 80 ? 12.196 -1.584 -32.200 1.00 88.56 80 LEU A C 1
ATOM 619 O O . LEU A 1 80 ? 13.175 -1.950 -32.849 1.00 88.56 80 LEU A O 1
ATOM 623 N N . MET A 1 81 ? 12.164 -1.593 -30.869 1.00 86.06 81 MET A N 1
ATOM 624 C CA . MET A 1 81 ? 13.282 -2.028 -30.034 1.00 86.06 81 MET A CA 1
ATOM 625 C C . MET A 1 81 ? 12.887 -3.278 -29.250 1.00 86.06 81 MET A C 1
ATOM 627 O O . MET A 1 81 ? 11.816 -3.331 -28.647 1.00 86.06 81 MET A O 1
ATOM 631 N N . LYS A 1 82 ? 13.749 -4.295 -29.258 1.00 85.50 82 LYS A N 1
ATOM 632 C CA . LYS A 1 82 ? 13.615 -5.507 -28.441 1.00 85.50 82 LYS A CA 1
ATOM 633 C C . LYS A 1 82 ? 14.865 -5.663 -27.585 1.00 85.50 82 LYS A C 1
ATOM 635 O O . LYS A 1 82 ? 15.904 -6.076 -28.098 1.00 85.50 82 LYS A O 1
ATOM 640 N N . GLY A 1 83 ? 14.763 -5.318 -26.306 1.00 82.19 83 GLY A N 1
ATOM 641 C CA . GLY A 1 83 ? 15.839 -5.492 -25.332 1.00 82.19 83 GLY A CA 1
ATOM 642 C C . GLY A 1 83 ? 15.713 -6.784 -24.526 1.00 82.19 83 GLY A C 1
ATOM 643 O O . GLY A 1 83 ? 14.610 -7.293 -24.327 1.00 82.19 83 GLY A O 1
ATOM 644 N N . LYS A 1 84 ? 16.851 -7.311 -24.075 1.00 75.81 84 LYS A N 1
ATOM 645 C CA . LYS A 1 84 ? 16.987 -8.380 -23.078 1.00 75.81 84 LYS A CA 1
ATOM 646 C C . LYS A 1 84 ? 17.973 -7.929 -22.008 1.00 75.81 84 LYS A C 1
ATOM 648 O O . LYS A 1 84 ? 18.955 -7.271 -22.354 1.00 75.81 84 LYS A O 1
ATOM 653 N N . ASN A 1 85 ? 17.710 -8.310 -20.757 1.00 69.69 85 ASN A N 1
ATOM 654 C CA . ASN A 1 85 ? 18.505 -7.925 -19.587 1.00 69.69 85 ASN A CA 1
ATOM 655 C C . ASN A 1 85 ? 18.722 -6.408 -19.495 1.00 69.69 85 ASN A C 1
ATOM 657 O O . ASN A 1 85 ? 19.756 -5.961 -19.021 1.00 69.69 85 ASN A O 1
ATOM 661 N N . LEU A 1 86 ? 17.764 -5.616 -19.995 1.00 64.94 86 LEU A N 1
ATOM 662 C CA . LEU A 1 86 ? 17.768 -4.172 -19.794 1.00 64.94 86 LEU A CA 1
ATOM 663 C C . LEU A 1 86 ? 17.691 -3.920 -18.289 1.00 64.94 86 LEU A C 1
ATOM 665 O O . LEU A 1 86 ? 16.846 -4.524 -17.629 1.00 64.94 86 LEU A O 1
ATOM 669 N N . ILE A 1 87 ? 18.529 -3.032 -17.758 1.00 57.44 87 ILE A N 1
ATOM 670 C CA . ILE A 1 87 ? 18.337 -2.532 -16.397 1.00 57.44 87 ILE A CA 1
ATOM 671 C C . ILE A 1 87 ? 17.008 -1.771 -16.368 1.00 57.44 87 ILE A C 1
ATOM 673 O O . ILE A 1 87 ? 16.903 -0.617 -16.791 1.00 57.44 87 ILE A O 1
ATOM 677 N N . GLU A 1 88 ? 15.963 -2.455 -15.915 1.00 51.94 88 GLU A N 1
ATOM 678 C CA . GLU A 1 88 ? 14.684 -1.847 -15.590 1.00 51.94 88 GLU A CA 1
ATOM 679 C C . GLU A 1 88 ? 14.857 -1.104 -14.263 1.00 51.94 88 GLU A C 1
ATOM 681 O O . GLU A 1 88 ? 14.997 -1.711 -13.204 1.00 51.94 88 GLU A O 1
ATOM 686 N N . LEU A 1 89 ? 14.878 0.231 -14.326 1.00 52.06 89 LEU A N 1
ATOM 687 C CA . LEU A 1 89 ? 14.931 1.093 -13.137 1.00 52.06 89 LEU A CA 1
ATOM 688 C C . LEU A 1 89 ? 13.675 0.977 -12.264 1.00 52.06 89 LEU A C 1
ATOM 690 O O . LEU A 1 89 ? 13.693 1.393 -11.110 1.00 52.06 89 LEU A O 1
ATOM 694 N N . GLU A 1 90 ? 12.594 0.420 -12.801 1.00 49.41 90 GLU A N 1
ATOM 695 C CA . GLU A 1 90 ? 11.341 0.238 -12.087 1.00 49.41 90 GLU A CA 1
ATOM 696 C C . GLU A 1 90 ? 10.765 -1.128 -12.449 1.00 49.41 90 GLU A C 1
ATOM 698 O O . GLU A 1 90 ? 10.270 -1.334 -13.559 1.00 49.41 90 GLU A O 1
ATOM 703 N N . GLN A 1 91 ? 10.779 -2.059 -11.491 1.00 52.53 91 GLN A N 1
ATOM 704 C CA . GLN A 1 91 ? 9.737 -3.075 -11.484 1.00 52.53 91 GLN A CA 1
ATOM 705 C C . GLN A 1 91 ? 8.414 -2.306 -11.427 1.00 52.53 91 GLN A C 1
ATOM 707 O O . GLN A 1 91 ? 8.215 -1.477 -10.539 1.00 52.53 91 GLN A O 1
ATOM 712 N N . ASN A 1 92 ? 7.528 -2.533 -12.396 1.00 59.38 92 ASN A N 1
ATOM 713 C CA . ASN A 1 92 ? 6.164 -2.005 -12.383 1.00 59.38 92 ASN A CA 1
ATOM 714 C C . ASN A 1 92 ? 5.347 -2.757 -11.314 1.00 59.38 92 ASN A C 1
ATOM 716 O O . ASN A 1 92 ? 4.394 -3.469 -11.625 1.00 59.38 92 ASN A O 1
ATOM 720 N N . GLU A 1 93 ? 5.812 -2.676 -10.069 1.00 74.69 93 GLU A N 1
ATOM 721 C CA . GLU A 1 93 ? 5.259 -3.316 -8.887 1.00 74.69 93 GLU A CA 1
ATOM 722 C C . GLU A 1 93 ? 4.647 -2.251 -7.980 1.00 74.69 93 GLU A C 1
ATOM 724 O O . GLU A 1 93 ? 5.138 -1.124 -7.856 1.00 74.69 93 GLU A O 1
ATOM 729 N N . LEU A 1 94 ? 3.534 -2.601 -7.342 1.00 84.31 94 LEU A N 1
ATOM 730 C CA . LEU A 1 94 ? 2.944 -1.724 -6.340 1.00 84.31 94 LEU A CA 1
ATOM 731 C C . LEU A 1 94 ? 3.851 -1.692 -5.096 1.00 84.31 94 LEU A C 1
ATOM 733 O O . LEU A 1 94 ? 4.441 -2.718 -4.750 1.00 84.31 94 LEU A O 1
ATOM 737 N N . PRO A 1 95 ? 3.939 -0.574 -4.353 1.00 87.25 95 PRO A N 1
ATOM 738 C CA . PRO A 1 95 ? 4.715 -0.513 -3.109 1.00 87.25 95 PRO A CA 1
ATOM 739 C C . PRO A 1 95 ? 4.359 -1.619 -2.096 1.00 87.25 95 PRO A C 1
ATOM 741 O O . PRO A 1 95 ? 5.195 -2.056 -1.306 1.00 87.25 95 PRO A O 1
ATOM 744 N N . GLU A 1 96 ? 3.108 -2.078 -2.115 1.00 88.06 96 GLU A N 1
ATOM 745 C CA . GLU A 1 96 ? 2.600 -3.203 -1.335 1.00 88.06 96 GLU A CA 1
ATOM 746 C C . GLU A 1 96 ? 3.183 -4.560 -1.756 1.00 88.06 96 GLU A C 1
ATOM 748 O O . GLU A 1 96 ? 3.341 -5.449 -0.918 1.00 88.06 96 GLU A O 1
ATOM 753 N N . GLU A 1 97 ? 3.479 -4.737 -3.040 1.00 89.31 97 GLU A N 1
ATOM 754 C CA . GLU A 1 97 ? 4.111 -5.940 -3.585 1.00 89.31 97 GLU A CA 1
ATOM 755 C C . GLU A 1 97 ? 5.613 -5.907 -3.300 1.00 89.31 97 GLU A C 1
ATOM 757 O O . GLU A 1 97 ? 6.146 -6.876 -2.748 1.00 89.31 97 GLU A O 1
ATOM 762 N N . ALA A 1 98 ? 6.236 -4.745 -3.525 1.00 88.44 98 ALA A N 1
ATOM 763 C CA . ALA A 1 98 ? 7.638 -4.483 -3.224 1.00 88.44 98 ALA A CA 1
ATOM 764 C C . ALA A 1 98 ? 7.969 -4.833 -1.768 1.00 88.44 98 ALA A C 1
ATOM 766 O O . ALA A 1 98 ? 8.869 -5.622 -1.499 1.00 88.44 98 ALA A O 1
ATOM 767 N N . VAL A 1 99 ? 7.188 -4.344 -0.796 1.00 90.94 99 VAL A N 1
ATOM 768 C CA . VAL A 1 99 ? 7.489 -4.598 0.624 1.00 90.94 99 VAL A CA 1
ATOM 769 C C . VAL A 1 99 ? 7.400 -6.083 1.004 1.00 90.94 99 VAL A C 1
ATOM 771 O O . VAL A 1 99 ? 8.125 -6.546 1.886 1.00 90.94 99 VAL A O 1
ATOM 774 N N . LEU A 1 100 ? 6.518 -6.854 0.359 1.00 91.19 100 LEU A N 1
ATOM 775 C CA . LEU A 1 100 ? 6.398 -8.292 0.609 1.00 91.19 100 LEU A CA 1
ATOM 776 C C . LEU A 1 100 ? 7.542 -9.077 -0.040 1.00 91.19 100 LEU A C 1
ATOM 778 O O . LEU A 1 100 ? 7.993 -10.068 0.546 1.00 91.19 100 LEU A O 1
ATOM 782 N N . ARG A 1 101 ? 8.005 -8.636 -1.215 1.00 89.44 101 ARG A N 1
ATOM 783 C CA . ARG A 1 101 ? 9.183 -9.174 -1.901 1.00 89.44 101 ARG A CA 1
ATOM 784 C C . ARG A 1 101 ? 10.452 -8.906 -1.089 1.00 89.44 101 ARG A C 1
ATOM 786 O O . ARG A 1 101 ? 11.106 -9.863 -0.686 1.00 89.44 101 ARG A O 1
ATOM 793 N N . GLU A 1 102 ? 10.705 -7.652 -0.723 1.00 89.81 102 GLU A N 1
ATOM 794 C CA . GLU A 1 102 ? 11.853 -7.231 0.096 1.00 89.81 102 GLU A CA 1
ATOM 795 C C . GLU A 1 102 ? 11.883 -7.957 1.450 1.00 89.81 102 GLU A C 1
ATOM 797 O O . GLU A 1 102 ? 12.908 -8.496 1.865 1.00 89.81 102 GLU A O 1
ATOM 802 N N . LEU A 1 103 ? 10.732 -8.086 2.130 1.00 89.81 103 LEU A N 1
ATOM 803 C CA . LEU A 1 103 ? 10.649 -8.869 3.369 1.00 89.81 103 LEU A CA 1
ATOM 804 C C . LEU A 1 103 ? 11.115 -10.315 3.146 1.00 89.81 103 LEU A C 1
ATOM 806 O O . LEU A 1 103 ? 11.802 -10.893 3.994 1.00 89.81 103 LEU A O 1
ATOM 810 N N . ARG A 1 104 ? 10.714 -10.924 2.029 1.00 87.75 104 ARG A N 1
ATOM 811 C CA . ARG A 1 104 ? 11.054 -12.308 1.707 1.00 87.75 104 ARG A CA 1
ATOM 812 C C . ARG A 1 104 ? 12.540 -12.460 1.389 1.00 87.75 104 ARG A C 1
ATOM 814 O O . ARG A 1 104 ? 13.124 -13.438 1.857 1.00 87.75 104 ARG A O 1
ATOM 821 N N . GLU A 1 105 ? 13.108 -11.533 0.630 1.00 85.81 105 GLU A N 1
ATOM 822 C CA . GLU A 1 105 ? 14.507 -11.533 0.192 1.00 85.81 105 GLU A CA 1
ATOM 823 C C . GLU A 1 105 ? 15.463 -11.282 1.364 1.00 85.81 105 GLU A C 1
ATOM 825 O O . GLU A 1 105 ? 16.370 -12.082 1.593 1.00 85.81 105 GLU A O 1
ATOM 830 N N . GLU A 1 106 ? 15.183 -10.277 2.196 1.00 85.00 106 GLU A N 1
ATOM 831 C CA . GLU A 1 106 ? 16.080 -9.868 3.284 1.00 85.00 106 GLU A CA 1
ATOM 832 C C . GLU A 1 106 ? 16.014 -10.757 4.527 1.00 85.00 106 GLU A C 1
ATOM 834 O O . GLU A 1 106 ? 16.973 -10.855 5.297 1.00 85.00 106 GLU A O 1
ATOM 839 N N . THR A 1 107 ? 14.863 -11.391 4.776 1.00 85.75 107 THR A N 1
ATOM 840 C CA . THR A 1 107 ? 14.624 -12.078 6.059 1.00 85.75 107 THR A CA 1
ATOM 841 C C . THR A 1 107 ? 14.184 -13.528 5.931 1.00 85.75 107 THR A C 1
ATOM 843 O O . THR A 1 107 ? 14.110 -14.237 6.944 1.00 85.75 107 THR A O 1
ATOM 846 N N . ASN A 1 108 ? 13.850 -13.985 4.718 1.00 86.06 108 ASN A N 1
ATOM 847 C CA . ASN A 1 108 ? 13.241 -15.291 4.472 1.00 86.06 108 ASN A CA 1
ATOM 848 C C . ASN A 1 108 ? 11.913 -15.488 5.251 1.00 86.06 108 ASN A C 1
ATOM 850 O O . ASN A 1 108 ? 11.504 -16.618 5.545 1.00 86.06 108 ASN A O 1
ATOM 854 N N . ILE A 1 109 ? 11.195 -14.400 5.548 1.00 88.31 109 ILE A N 1
ATOM 855 C CA . ILE A 1 109 ? 9.872 -14.408 6.188 1.00 88.31 109 ILE A CA 1
ATOM 856 C C . ILE A 1 109 ? 8.783 -14.219 5.129 1.00 88.31 109 ILE A C 1
ATOM 858 O O . ILE A 1 109 ? 8.937 -13.446 4.190 1.00 88.31 109 ILE A O 1
ATOM 862 N N . LYS A 1 110 ? 7.661 -14.930 5.280 1.00 91.31 110 LYS A N 1
ATOM 863 C CA . LYS A 1 110 ? 6.432 -14.666 4.528 1.00 91.31 110 LYS A CA 1
ATOM 864 C C . LYS A 1 110 ? 5.417 -13.975 5.431 1.00 91.31 110 LYS A C 1
ATOM 866 O O . LYS A 1 110 ? 5.124 -14.448 6.535 1.00 91.31 110 LYS A O 1
ATOM 871 N N . GLY A 1 111 ? 4.849 -12.884 4.932 1.00 91.00 111 GLY A N 1
ATOM 872 C CA . GLY A 1 111 ? 3.829 -12.109 5.625 1.00 91.00 111 GLY A CA 1
ATOM 873 C C . GLY A 1 111 ? 2.641 -11.751 4.738 1.00 91.00 111 GLY A C 1
ATOM 874 O O . GLY A 1 111 ? 2.654 -11.995 3.533 1.00 91.00 111 GLY A O 1
ATOM 875 N N . THR A 1 112 ? 1.608 -11.176 5.348 1.00 93.25 112 THR A N 1
ATOM 876 C CA . THR A 1 112 ? 0.496 -10.519 4.643 1.00 93.25 112 THR A CA 1
ATOM 877 C C . THR A 1 112 ? 0.413 -9.071 5.084 1.00 93.25 112 THR A C 1
ATOM 879 O O . THR A 1 112 ? 0.456 -8.802 6.289 1.00 93.25 112 THR A O 1
ATOM 882 N N . LEU A 1 113 ? 0.254 -8.158 4.130 1.00 91.56 113 LEU A N 1
ATOM 883 C CA . LEU A 1 113 ? 0.109 -6.736 4.406 1.00 91.56 113 LEU A CA 1
ATOM 884 C C . LEU A 1 113 ? -1.075 -6.482 5.349 1.00 91.56 113 LEU A C 1
ATOM 886 O O . LEU A 1 113 ? -2.171 -6.995 5.127 1.00 91.56 113 LEU A O 1
ATOM 890 N N . LYS A 1 114 ? -0.856 -5.698 6.407 1.00 88.19 114 LYS A N 1
ATOM 891 C CA . LYS A 1 114 ? -1.912 -5.304 7.343 1.00 88.19 114 LYS A CA 1
ATOM 892 C C . LYS A 1 114 ? -2.431 -3.909 7.018 1.00 88.19 114 LYS A C 1
ATOM 894 O O . LYS A 1 114 ? -3.631 -3.753 6.827 1.00 88.19 114 LYS A O 1
ATOM 899 N N . HIS A 1 115 ? -1.550 -2.907 6.988 1.00 87.88 115 HIS A N 1
ATOM 900 C CA . HIS A 1 115 ? -1.865 -1.538 6.563 1.00 87.88 115 HIS A CA 1
ATOM 901 C C . HIS A 1 115 ? -0.598 -0.673 6.425 1.00 87.88 115 HIS A C 1
ATOM 903 O O . HIS A 1 115 ? 0.479 -1.031 6.903 1.00 87.88 115 HIS A O 1
ATOM 909 N N . LEU A 1 116 ? -0.757 0.505 5.816 1.00 89.81 116 LEU A N 1
ATOM 910 C CA . LEU A 1 116 ? 0.257 1.560 5.741 1.00 89.81 116 LEU A CA 1
ATOM 911 C C . LEU A 1 116 ? 0.462 2.250 7.105 1.00 89.81 116 LEU A C 1
ATOM 913 O O . LEU A 1 116 ? -0.462 2.855 7.667 1.00 89.81 116 LEU A O 1
ATOM 917 N N . ILE A 1 117 ? 1.692 2.225 7.620 1.00 89.81 117 ILE A N 1
ATOM 918 C CA . ILE A 1 117 ? 2.092 2.971 8.822 1.00 89.81 117 ILE A CA 1
ATOM 919 C C . ILE A 1 117 ? 2.245 4.454 8.476 1.00 89.81 117 ILE A C 1
ATOM 921 O O . ILE A 1 117 ? 1.667 5.291 9.169 1.00 89.81 117 ILE A O 1
ATOM 925 N N . GLY A 1 118 ? 2.930 4.791 7.384 1.00 86.75 118 GLY A N 1
ATOM 926 C CA . GLY A 1 118 ? 3.106 6.181 6.966 1.00 86.75 118 GLY A CA 1
ATOM 927 C C . GLY A 1 118 ? 4.177 6.365 5.900 1.00 86.75 118 GLY A C 1
ATOM 928 O O . GLY A 1 118 ? 4.788 5.399 5.446 1.00 86.75 118 GLY A O 1
ATOM 929 N N . VAL A 1 119 ? 4.400 7.624 5.526 1.00 90.00 119 VAL A N 1
ATOM 930 C CA . VAL A 1 119 ? 5.434 8.042 4.575 1.00 90.00 119 VAL A CA 1
ATOM 931 C C . VAL A 1 119 ? 6.406 8.974 5.295 1.00 90.00 119 VAL A C 1
ATOM 933 O O . VAL A 1 119 ? 5.986 9.898 5.991 1.00 90.00 119 VAL A O 1
ATOM 936 N N . TYR A 1 120 ? 7.698 8.712 5.141 1.00 89.62 120 TYR A N 1
ATOM 937 C CA . TYR A 1 120 ? 8.790 9.334 5.881 1.00 89.62 120 TYR A CA 1
ATOM 938 C C . TYR A 1 120 ? 9.864 9.818 4.916 1.00 89.62 120 TYR A C 1
ATOM 940 O O . TYR A 1 120 ? 9.953 9.349 3.786 1.00 89.62 120 TYR A O 1
ATOM 948 N N . THR A 1 121 ? 10.708 10.735 5.373 1.00 87.56 121 THR A N 1
ATOM 949 C CA . THR A 1 121 ? 11.851 11.215 4.594 1.00 87.56 121 THR A CA 1
ATOM 950 C C . THR A 1 121 ? 13.124 11.135 5.419 1.00 87.56 121 THR A C 1
ATOM 952 O O . THR A 1 121 ? 13.117 11.563 6.574 1.00 87.56 121 THR A O 1
ATOM 955 N N . GLU A 1 122 ? 14.213 10.654 4.827 1.00 84.50 122 GLU A N 1
ATOM 956 C CA . GLU A 1 122 ? 15.541 10.648 5.446 1.00 84.50 122 GLU A CA 1
ATOM 957 C C . GLU A 1 122 ? 16.530 11.414 4.554 1.00 84.50 122 GLU A C 1
ATOM 959 O O . GLU A 1 122 ? 16.700 11.059 3.384 1.00 84.50 122 GLU A O 1
ATOM 964 N N . PRO A 1 123 ? 17.201 12.458 5.067 1.00 84.50 123 PRO A N 1
ATOM 965 C CA . PRO A 1 123 ? 18.262 13.121 4.328 1.00 84.50 123 PRO A CA 1
ATOM 966 C C . PRO A 1 123 ? 19.492 12.212 4.252 1.00 84.50 123 PRO A C 1
ATOM 968 O O . PRO A 1 123 ? 20.022 11.760 5.266 1.00 84.50 123 PRO A O 1
ATOM 971 N N . THR A 1 124 ? 19.996 11.994 3.045 1.00 77.31 124 THR A N 1
ATOM 972 C CA . THR A 1 124 ? 21.224 11.240 2.794 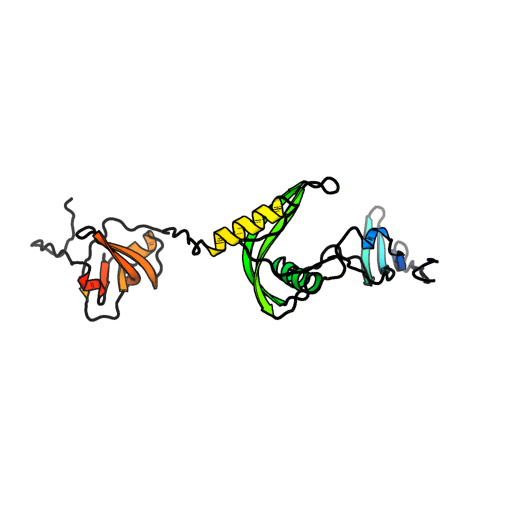1.00 77.31 124 THR A CA 1
ATOM 973 C C . THR A 1 124 ? 22.282 12.120 2.151 1.00 77.31 124 THR A C 1
ATOM 975 O O . THR A 1 124 ? 21.987 13.064 1.419 1.00 77.31 124 THR A O 1
ATOM 978 N N . LYS A 1 125 ? 23.551 11.806 2.428 1.00 75.56 125 LYS A N 1
ATOM 979 C CA . LYS A 1 125 ? 24.693 12.556 1.884 1.00 75.56 125 LYS A CA 1
ATOM 980 C C . LYS A 1 125 ? 24.892 12.340 0.380 1.00 75.56 125 LYS A C 1
ATOM 982 O O . LYS A 1 125 ? 25.471 13.202 -0.265 1.00 75.56 125 LYS A O 1
ATOM 987 N N . LEU A 1 126 ? 24.456 11.191 -0.140 1.00 68.44 126 LEU A N 1
ATOM 988 C CA . LEU A 1 126 ? 24.701 10.757 -1.519 1.00 68.44 126 LEU A CA 1
ATOM 989 C C . LEU A 1 126 ? 23.546 11.110 -2.462 1.00 68.44 126 LEU A C 1
ATOM 991 O O . LEU A 1 126 ? 23.797 11.546 -3.579 1.00 68.44 126 LEU A O 1
ATOM 995 N N . TYR A 1 127 ? 22.298 10.964 -2.008 1.00 59.84 127 TYR A N 1
ATOM 996 C CA . TYR A 1 127 ? 21.117 11.011 -2.880 1.00 59.84 127 TYR A CA 1
ATOM 997 C C . TYR A 1 127 ? 20.105 12.096 -2.482 1.00 59.84 127 TYR A C 1
ATOM 999 O O . TYR A 1 127 ? 18.999 12.145 -3.012 1.00 59.84 127 TYR A O 1
ATOM 1007 N N . GLY A 1 128 ? 20.454 12.979 -1.540 1.00 80.12 128 GLY A N 1
ATOM 1008 C CA . GLY A 1 128 ? 19.512 13.955 -0.996 1.00 80.12 128 GLY A CA 1
ATOM 1009 C C . GLY A 1 128 ? 18.449 13.286 -0.122 1.00 80.12 128 GLY A C 1
ATOM 1010 O O . GLY A 1 128 ? 18.745 12.333 0.601 1.0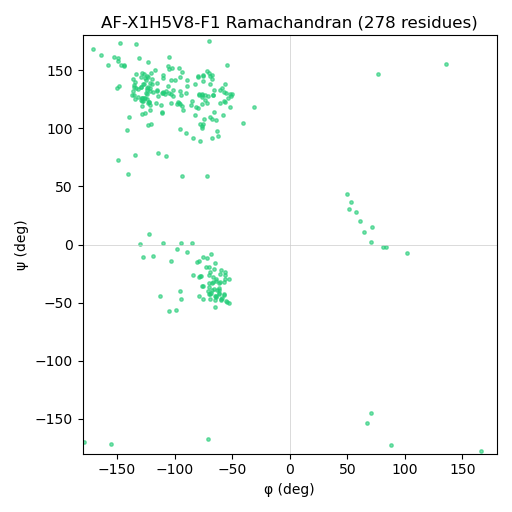0 80.12 128 GLY A O 1
ATOM 1011 N N . ASN A 1 129 ? 17.220 13.798 -0.139 1.00 78.88 129 ASN A N 1
ATOM 1012 C CA . ASN A 1 129 ? 16.135 13.262 0.684 1.00 78.88 129 ASN A CA 1
ATOM 1013 C C . ASN A 1 129 ? 15.535 12.007 0.044 1.00 78.88 129 ASN A C 1
ATOM 1015 O O . ASN A 1 129 ? 14.946 12.087 -1.030 1.00 78.88 129 ASN A O 1
ATOM 1019 N N . ILE A 1 130 ? 15.633 10.876 0.737 1.00 84.62 130 ILE A N 1
ATOM 1020 C CA . ILE A 1 130 ? 14.989 9.623 0.339 1.00 84.62 130 ILE A CA 1
ATOM 1021 C C . ILE A 1 130 ? 13.589 9.570 0.949 1.00 84.62 130 ILE A C 1
ATOM 1023 O O . ILE A 1 130 ? 13.418 9.900 2.123 1.00 84.62 130 ILE A O 1
ATOM 1027 N N . LEU A 1 131 ? 12.602 9.148 0.157 1.00 84.00 131 LEU A N 1
ATOM 1028 C CA . LEU A 1 131 ? 11.241 8.862 0.607 1.00 84.00 131 LEU A CA 1
ATOM 1029 C C . LEU A 1 131 ? 11.138 7.392 1.034 1.00 84.00 131 LEU A C 1
ATOM 1031 O O . LEU A 1 131 ? 11.531 6.500 0.293 1.00 84.00 131 LEU A O 1
ATOM 1035 N N . LEU A 1 132 ? 10.590 7.141 2.217 1.00 87.88 132 LEU A N 1
ATOM 1036 C CA . LEU A 1 132 ? 10.417 5.811 2.797 1.00 87.88 132 LEU A CA 1
ATOM 1037 C C . LEU A 1 132 ? 8.936 5.573 3.074 1.00 87.88 132 LEU A C 1
ATOM 1039 O O . LEU A 1 132 ? 8.277 6.409 3.692 1.00 87.88 132 LEU A O 1
ATOM 1043 N N . ILE A 1 133 ? 8.415 4.421 2.664 1.00 90.62 133 ILE A N 1
ATOM 1044 C CA . ILE A 1 133 ? 7.027 4.026 2.914 1.00 90.62 133 ILE A CA 1
ATOM 1045 C C . ILE A 1 133 ? 7.036 2.872 3.917 1.00 90.62 133 ILE A C 1
ATOM 1047 O O . ILE A 1 133 ? 7.560 1.798 3.640 1.00 90.62 133 ILE A O 1
ATOM 1051 N N . GLY A 1 134 ? 6.495 3.104 5.114 1.00 91.25 134 GLY A N 1
ATOM 1052 C CA . GLY A 1 134 ? 6.470 2.113 6.188 1.00 91.25 134 GLY A CA 1
ATOM 1053 C C . GLY A 1 134 ? 5.166 1.321 6.198 1.00 91.25 134 GLY A C 1
ATOM 1054 O O . GLY A 1 134 ? 4.092 1.916 6.270 1.00 91.25 134 GLY A O 1
ATOM 1055 N N . TYR A 1 135 ? 5.249 -0.009 6.218 1.00 92.69 135 TYR A N 1
ATOM 1056 C CA . TYR A 1 135 ? 4.092 -0.908 6.282 1.00 92.69 135 TYR A CA 1
ATOM 1057 C C . TYR A 1 135 ? 4.124 -1.809 7.516 1.00 92.69 135 TYR A C 1
ATOM 1059 O O . TYR A 1 135 ? 5.187 -2.231 7.968 1.00 92.69 135 TYR A O 1
ATOM 1067 N N . GLU A 1 136 ? 2.941 -2.139 8.041 1.00 91.50 136 GLU A N 1
ATOM 1068 C CA . GLU A 1 136 ? 2.789 -3.201 9.033 1.00 91.50 136 GLU A CA 1
ATOM 1069 C C . GLU A 1 136 ? 2.405 -4.502 8.323 1.00 91.50 136 GLU A C 1
ATOM 1071 O O . GLU A 1 136 ? 1.484 -4.531 7.500 1.00 91.50 136 GLU A O 1
ATOM 1076 N N . ILE A 1 137 ? 3.097 -5.589 8.662 1.00 91.38 137 ILE A N 1
ATOM 1077 C CA . ILE A 1 137 ? 2.923 -6.901 8.040 1.00 91.38 137 ILE A CA 1
ATOM 1078 C C . ILE A 1 137 ? 2.616 -7.931 9.126 1.00 91.38 137 ILE A C 1
ATOM 1080 O O . ILE A 1 137 ? 3.326 -8.035 10.125 1.00 91.38 137 ILE A O 1
ATOM 1084 N N . ASN A 1 138 ? 1.566 -8.724 8.916 1.00 89.12 138 ASN A N 1
ATOM 1085 C CA . ASN A 1 138 ? 1.291 -9.880 9.760 1.00 89.12 138 ASN A CA 1
ATOM 1086 C C . ASN A 1 138 ? 2.244 -11.017 9.387 1.00 89.12 138 ASN A C 1
ATOM 1088 O O . ASN A 1 138 ? 2.326 -11.405 8.220 1.00 89.12 138 ASN A O 1
ATOM 1092 N N . PHE A 1 139 ? 2.924 -11.581 10.382 1.00 89.25 139 PHE A N 1
ATOM 1093 C CA . PHE A 1 139 ? 3.732 -12.782 10.204 1.00 89.25 139 PHE A CA 1
ATOM 1094 C C . PHE A 1 139 ? 2.836 -13.981 9.874 1.00 89.25 139 PHE A C 1
ATOM 1096 O O . PHE A 1 139 ? 1.888 -14.262 10.607 1.00 89.25 139 PHE A O 1
ATOM 1103 N N . VAL A 1 140 ? 3.156 -14.707 8.800 1.00 88.56 140 VAL A N 1
ATOM 1104 C CA . VAL A 1 140 ? 2.468 -15.959 8.451 1.00 88.56 140 VAL A CA 1
ATOM 1105 C C . VAL A 1 140 ? 3.358 -17.152 8.778 1.00 88.56 140 VAL A C 1
ATOM 1107 O O . VAL A 1 140 ? 2.951 -18.031 9.533 1.00 88.56 140 VAL A O 1
ATOM 1110 N N . TRP A 1 141 ? 4.569 -17.197 8.216 1.00 87.06 141 TRP A N 1
ATOM 1111 C CA . TRP A 1 141 ? 5.548 -18.253 8.485 1.00 87.06 141 TRP A CA 1
ATOM 1112 C C . TRP A 1 141 ? 6.954 -17.847 8.024 1.00 87.06 141 TRP A C 1
ATOM 1114 O O . TRP A 1 141 ? 7.124 -16.937 7.216 1.00 87.06 141 TRP A O 1
ATOM 1124 N N . GLY A 1 142 ? 7.971 -18.551 8.519 1.00 82.62 142 GLY A N 1
ATOM 1125 C CA . GLY A 1 142 ? 9.373 -18.341 8.154 1.00 82.62 142 GLY A CA 1
ATOM 1126 C C . GLY A 1 142 ? 10.277 -18.350 9.380 1.00 82.62 142 GLY A C 1
ATOM 1127 O O . GLY A 1 142 ? 9.833 -18.089 10.497 1.00 82.62 142 GLY A O 1
ATOM 1128 N N . LYS A 1 143 ? 11.552 -18.681 9.179 1.00 83.69 143 LYS A N 1
ATOM 1129 C CA . LYS A 1 143 ? 12.590 -18.484 10.195 1.00 83.69 143 LYS A CA 1
ATOM 1130 C C . LYS A 1 143 ? 13.507 -17.371 9.699 1.00 83.69 143 LYS A C 1
ATOM 1132 O O . LYS A 1 143 ? 13.939 -17.488 8.549 1.00 83.69 143 LYS A O 1
ATOM 1137 N N . PRO A 1 144 ? 13.801 -16.356 10.535 1.00 83.50 144 PRO A N 1
ATOM 1138 C CA . PRO A 1 144 ? 14.720 -15.289 10.178 1.00 83.50 144 PRO A CA 1
ATOM 1139 C C . PRO A 1 144 ? 16.030 -15.893 9.695 1.00 83.50 144 PRO A C 1
ATOM 1141 O O . PRO A 1 144 ? 16.685 -16.641 10.426 1.00 83.50 144 PRO A O 1
ATOM 1144 N N . LYS A 1 145 ? 16.365 -15.615 8.443 1.00 84.25 145 LYS A N 1
ATOM 1145 C CA . LYS A 1 145 ? 17.655 -15.941 7.860 1.00 84.25 145 LYS A CA 1
ATOM 1146 C C . LYS A 1 145 ? 18.079 -14.723 7.040 1.00 84.25 145 LYS A C 1
ATOM 1148 O O . LYS A 1 145 ? 17.249 -14.275 6.253 1.00 84.25 145 LYS A O 1
ATOM 1153 N N . PRO A 1 146 ? 19.302 -14.210 7.237 1.00 80.25 146 PRO A N 1
ATOM 1154 C CA . PRO A 1 146 ? 19.789 -13.074 6.470 1.00 80.25 146 PRO A CA 1
ATOM 1155 C C . PRO A 1 146 ? 19.736 -13.336 4.963 1.00 80.25 146 PRO A C 1
ATOM 1157 O O . PRO A 1 146 ? 20.061 -14.447 4.519 1.00 80.25 146 PRO A O 1
ATOM 1160 N N . GLY A 1 147 ? 19.300 -12.313 4.223 1.00 72.94 147 GLY A N 1
ATOM 1161 C CA . GLY A 1 147 ? 19.441 -12.192 2.774 1.00 72.94 147 GLY A CA 1
ATOM 1162 C C . GLY A 1 147 ? 20.887 -11.919 2.350 1.00 72.94 147 GLY A C 1
ATOM 1163 O O . GLY A 1 147 ? 21.813 -12.068 3.149 1.00 72.94 147 GLY A O 1
ATOM 1164 N N . SER A 1 148 ? 21.093 -11.540 1.088 1.00 67.19 148 SER A N 1
ATOM 1165 C CA . SER A 1 148 ? 22.434 -11.246 0.555 1.00 67.19 148 SER A CA 1
ATOM 1166 C C . SER A 1 148 ? 23.094 -10.038 1.223 1.00 67.19 148 SER A C 1
ATOM 1168 O O . SER A 1 148 ? 24.315 -10.027 1.368 1.00 67.19 148 SER A O 1
ATOM 1170 N N . ASP A 1 149 ? 22.286 -9.075 1.678 1.00 68.88 149 ASP A N 1
ATOM 1171 C CA . ASP A 1 149 ? 22.752 -7.741 2.078 1.00 68.88 149 ASP A CA 1
ATOM 1172 C C . ASP A 1 149 ? 22.667 -7.515 3.599 1.00 68.88 149 ASP A C 1
ATOM 1174 O O . ASP A 1 149 ? 23.033 -6.459 4.120 1.00 68.88 149 ASP A O 1
ATOM 1178 N N . THR A 1 150 ? 22.223 -8.534 4.340 1.00 67.50 150 THR A N 1
ATOM 1179 C CA . THR A 1 150 ? 22.015 -8.476 5.787 1.00 67.50 150 THR A CA 1
ATOM 1180 C C . THR A 1 150 ? 22.989 -9.410 6.509 1.00 67.50 150 THR A C 1
ATOM 1182 O O . THR A 1 150 ? 23.043 -10.600 6.230 1.00 67.50 150 THR A O 1
ATOM 1185 N N . GLU A 1 151 ? 23.734 -8.916 7.504 1.00 73.38 151 GLU A N 1
ATOM 1186 C CA . GLU A 1 151 ? 24.623 -9.776 8.310 1.00 73.38 151 GLU A CA 1
ATOM 1187 C C . GLU A 1 151 ? 23.848 -10.645 9.316 1.00 73.38 151 GLU A C 1
ATOM 1189 O O . GLU A 1 151 ? 24.210 -11.791 9.590 1.00 73.38 151 GLU A O 1
ATOM 1194 N N . GLU A 1 152 ? 22.766 -10.109 9.888 1.00 78.12 152 GLU A N 1
ATOM 1195 C CA . GLU A 1 152 ? 21.982 -10.785 10.917 1.00 78.12 152 GLU A CA 1
ATOM 1196 C C . GLU A 1 152 ? 20.501 -10.383 10.890 1.00 78.12 152 GLU A C 1
ATOM 1198 O O . GLU A 1 152 ? 20.154 -9.204 10.880 1.00 78.12 152 GLU A O 1
ATOM 1203 N N . THR A 1 153 ? 19.612 -11.377 10.986 1.00 81.12 153 THR A N 1
ATOM 1204 C CA . THR A 1 153 ? 18.162 -11.165 11.090 1.00 81.12 153 THR A CA 1
ATOM 1205 C C . THR A 1 153 ? 17.600 -11.913 12.291 1.00 81.12 153 THR A C 1
ATOM 1207 O O . THR A 1 153 ? 17.735 -13.134 12.398 1.00 81.12 153 THR A O 1
ATOM 1210 N N . LYS A 1 154 ? 16.929 -11.200 13.201 1.00 85.00 154 LYS A N 1
ATOM 1211 C CA . LYS A 1 154 ? 16.335 -11.768 14.421 1.00 85.00 154 LYS A CA 1
ATOM 1212 C C . LYS A 1 154 ? 15.017 -11.087 14.767 1.00 85.00 154 LYS A C 1
ATOM 1214 O O . LYS A 1 154 ? 14.803 -9.919 14.459 1.00 85.00 154 LYS A O 1
ATOM 1219 N N . PHE A 1 155 ? 14.156 -11.812 15.478 1.00 85.38 155 PHE A N 1
ATOM 1220 C CA . PHE A 1 155 ? 13.007 -11.204 16.140 1.00 85.38 155 PHE A CA 1
ATOM 1221 C C . PHE A 1 155 ? 13.445 -10.533 17.439 1.00 85.38 155 PHE A C 1
ATOM 1223 O O . PHE A 1 155 ? 14.068 -11.161 18.297 1.00 85.38 155 PHE A O 1
ATOM 1230 N N . PHE A 1 156 ? 13.061 -9.272 17.597 1.00 86.94 156 PHE A N 1
ATOM 1231 C CA . PHE A 1 156 ? 13.257 -8.514 18.824 1.00 86.94 156 PHE A CA 1
ATOM 1232 C C . PHE A 1 156 ? 11.917 -8.276 19.497 1.00 86.94 156 PHE A C 1
ATOM 1234 O O . PHE A 1 156 ? 10.890 -8.093 18.840 1.00 86.94 156 PHE A O 1
ATOM 1241 N N . ARG A 1 157 ? 11.926 -8.262 20.829 1.00 82.31 157 ARG A N 1
ATOM 1242 C CA . ARG A 1 157 ? 10.757 -7.791 21.560 1.00 82.31 157 ARG A CA 1
ATOM 1243 C C . ARG A 1 157 ? 10.696 -6.269 21.475 1.00 82.31 157 ARG A C 1
ATOM 1245 O O . ARG A 1 157 ? 11.727 -5.602 21.504 1.00 82.31 157 ARG A O 1
ATOM 1252 N N . VAL A 1 158 ? 9.484 -5.729 21.420 1.00 82.06 158 VAL A N 1
ATOM 1253 C CA . VAL A 1 158 ? 9.235 -4.285 21.276 1.00 82.06 158 VAL A CA 1
ATOM 1254 C C . VAL A 1 158 ? 9.806 -3.472 22.447 1.00 82.06 158 VAL A C 1
ATOM 1256 O O . VAL A 1 158 ? 10.289 -2.362 22.256 1.00 82.06 158 VAL A O 1
ATOM 1259 N N . ASP A 1 159 ? 9.808 -4.040 23.652 1.00 80.25 159 ASP A N 1
ATOM 1260 C CA . ASP A 1 159 ? 10.396 -3.467 24.870 1.00 80.25 159 ASP A CA 1
ATOM 1261 C C . ASP A 1 159 ? 11.932 -3.537 24.905 1.00 80.25 159 ASP A C 1
ATOM 1263 O O . ASP A 1 159 ? 12.559 -2.925 25.768 1.00 80.25 159 ASP A O 1
ATOM 1267 N N . LYS A 1 160 ? 12.554 -4.280 23.982 1.00 88.00 160 LYS A N 1
ATOM 1268 C CA . LYS A 1 160 ? 13.998 -4.532 23.960 1.00 88.00 160 LYS A CA 1
ATOM 1269 C C . LYS A 1 160 ? 14.547 -4.502 22.533 1.00 88.00 160 LYS A C 1
ATOM 1271 O O . LYS A 1 160 ? 15.088 -5.492 22.035 1.00 88.00 160 LYS A O 1
ATOM 1276 N N . LEU A 1 161 ? 14.389 -3.354 21.882 1.00 86.88 161 LEU A N 1
ATOM 1277 C CA . LEU A 1 161 ? 14.929 -3.105 20.549 1.00 86.88 161 LEU A CA 1
ATOM 1278 C C . LEU A 1 161 ? 16.430 -2.765 20.605 1.00 86.88 161 LEU A C 1
ATOM 1280 O O . LEU A 1 161 ? 16.874 -2.111 21.553 1.00 86.88 161 LEU A O 1
ATOM 1284 N N . PRO A 1 162 ? 17.217 -3.190 19.601 1.00 88.88 162 PRO A N 1
ATOM 1285 C CA . PRO A 1 162 ? 18.603 -2.767 19.450 1.00 88.88 162 PRO A CA 1
ATOM 1286 C C . PRO A 1 162 ? 18.687 -1.289 19.038 1.00 88.88 162 PRO A C 1
ATOM 1288 O O . PRO A 1 162 ? 17.679 -0.632 18.765 1.00 88.88 162 PRO A O 1
ATOM 1291 N N . VAL A 1 163 ? 19.908 -0.755 18.973 1.00 88.19 163 VAL A N 1
ATOM 1292 C CA . VAL A 1 163 ? 20.135 0.605 18.471 1.00 88.19 163 VAL A CA 1
ATOM 1293 C C . VAL A 1 163 ? 19.774 0.657 16.987 1.00 88.19 163 VAL A C 1
ATOM 1295 O O . VAL A 1 163 ? 20.422 0.038 16.152 1.00 88.19 163 VAL A O 1
ATOM 1298 N N . ILE A 1 164 ? 18.732 1.416 16.659 1.00 88.81 164 ILE A N 1
ATOM 1299 C CA . ILE A 1 164 ? 18.311 1.666 15.279 1.00 88.81 164 ILE A CA 1
ATOM 1300 C C . ILE A 1 164 ? 18.997 2.946 14.815 1.00 88.81 164 ILE A C 1
ATOM 1302 O O . ILE A 1 164 ? 18.732 4.015 15.367 1.00 88.81 164 ILE A O 1
ATOM 1306 N N . HIS A 1 165 ? 19.872 2.847 13.816 1.00 84.75 165 HIS A N 1
ATOM 1307 C CA . HIS A 1 165 ? 20.732 3.956 13.392 1.00 84.75 165 HIS A CA 1
ATOM 1308 C C . HIS A 1 165 ? 19.965 5.093 12.696 1.00 84.75 165 HIS A C 1
ATOM 1310 O O . HIS A 1 165 ? 20.172 6.264 13.024 1.00 84.75 165 HIS A O 1
ATOM 1316 N N . PHE A 1 166 ? 19.020 4.765 11.816 1.00 86.62 166 PHE A N 1
ATOM 1317 C CA . PHE A 1 166 ? 18.280 5.750 11.020 1.00 86.62 166 PHE A CA 1
ATOM 1318 C C . PHE A 1 166 ? 17.107 6.371 11.786 1.00 86.62 166 PHE A C 1
ATOM 1320 O O . PHE A 1 166 ? 16.370 5.678 12.497 1.00 86.62 166 PHE A O 1
ATOM 1327 N N . ALA A 1 167 ? 16.929 7.688 11.651 1.00 87.44 167 ALA A N 1
ATOM 1328 C CA . ALA A 1 167 ? 15.873 8.415 12.355 1.00 87.44 167 ALA A CA 1
ATOM 1329 C C . ALA A 1 167 ? 14.480 8.032 11.843 1.00 87.44 167 ALA A C 1
ATOM 1331 O O . ALA A 1 167 ? 13.577 7.791 12.646 1.00 87.44 167 ALA A O 1
ATOM 1332 N N . SER A 1 168 ? 14.342 7.894 10.528 1.00 88.75 168 SER A N 1
ATOM 1333 C CA . SER A 1 168 ? 13.157 7.374 9.845 1.00 88.75 168 SER A CA 1
ATOM 1334 C C . SER A 1 168 ? 12.731 5.998 10.357 1.00 88.75 168 SER A C 1
ATOM 1336 O O . SER A 1 168 ? 11.578 5.838 10.744 1.00 88.75 168 SER A O 1
ATOM 1338 N N . HIS A 1 169 ? 13.641 5.025 10.470 1.00 89.88 169 HIS A N 1
ATOM 1339 C CA . HIS A 1 169 ? 13.304 3.701 11.014 1.00 89.88 169 HIS A CA 1
ATOM 1340 C C . HIS A 1 169 ? 12.805 3.770 12.465 1.00 89.88 169 HIS A C 1
ATOM 1342 O O . HIS A 1 169 ? 11.839 3.094 12.819 1.00 89.88 169 HIS A O 1
ATOM 1348 N N . ARG A 1 170 ? 13.402 4.630 13.306 1.00 91.25 170 ARG A N 1
ATOM 1349 C CA . ARG A 1 170 ? 12.893 4.868 14.670 1.00 91.25 170 ARG A CA 1
ATOM 1350 C C . ARG A 1 170 ? 11.476 5.446 14.653 1.00 91.25 170 ARG A C 1
ATOM 1352 O O . ARG A 1 170 ? 10.652 5.027 15.464 1.00 91.25 170 ARG A O 1
ATOM 1359 N N . ALA A 1 171 ? 11.194 6.384 13.748 1.00 90.25 171 ALA A N 1
ATOM 1360 C CA . ALA A 1 171 ? 9.869 6.980 13.593 1.00 90.25 171 ALA A CA 1
ATOM 1361 C C . ALA A 1 171 ? 8.830 5.950 13.120 1.00 90.25 171 ALA A C 1
ATOM 1363 O O . ALA A 1 171 ? 7.795 5.811 13.765 1.00 90.25 171 ALA A O 1
ATOM 1364 N N . ILE A 1 172 ? 9.149 5.159 12.089 1.00 92.12 172 ILE A N 1
ATOM 1365 C CA . ILE A 1 172 ? 8.291 4.079 11.573 1.00 92.12 172 ILE A CA 1
ATOM 1366 C C . ILE A 1 172 ? 7.926 3.096 12.688 1.00 92.12 172 ILE A C 1
ATOM 1368 O O . ILE A 1 172 ? 6.754 2.779 12.879 1.00 92.12 172 ILE A O 1
ATOM 1372 N N . ILE A 1 173 ? 8.914 2.632 13.460 1.00 90.62 173 ILE A N 1
ATOM 1373 C CA . ILE A 1 173 ? 8.679 1.672 14.546 1.00 90.62 173 ILE A CA 1
ATOM 1374 C C . ILE A 1 173 ? 7.814 2.296 15.644 1.00 90.62 173 ILE A C 1
ATOM 1376 O O . ILE A 1 173 ? 6.859 1.670 16.104 1.00 90.62 173 ILE A O 1
ATOM 1380 N N . LYS A 1 174 ? 8.103 3.540 16.042 1.00 90.12 174 LYS A N 1
ATOM 1381 C CA . LYS A 1 174 ? 7.308 4.264 17.042 1.00 90.12 174 LYS A CA 1
ATOM 1382 C C . LYS A 1 174 ? 5.849 4.411 16.601 1.00 90.12 174 LYS A C 1
ATOM 1384 O O . LYS A 1 174 ? 4.949 4.137 17.396 1.00 90.12 174 LYS A O 1
ATOM 1389 N N . ASP A 1 175 ? 5.618 4.806 15.354 1.00 90.06 175 ASP A N 1
ATOM 1390 C CA . ASP A 1 175 ? 4.277 5.002 14.805 1.00 90.06 175 ASP A CA 1
ATOM 1391 C C . ASP A 1 175 ? 3.542 3.672 14.620 1.00 90.06 175 ASP A C 1
ATOM 1393 O O . ASP A 1 175 ? 2.350 3.589 14.911 1.00 90.06 175 ASP A O 1
ATOM 1397 N N . GLY A 1 176 ? 4.247 2.608 14.225 1.00 87.31 176 GLY A N 1
ATOM 1398 C CA . GLY A 1 176 ? 3.701 1.252 14.155 1.00 87.31 176 GLY A CA 1
ATOM 1399 C C . GLY A 1 176 ? 3.248 0.735 15.524 1.00 87.31 176 GLY A C 1
ATOM 1400 O O . GLY A 1 176 ? 2.150 0.195 15.655 1.00 87.31 176 GLY A O 1
ATOM 1401 N N . ILE A 1 177 ? 4.041 0.967 16.577 1.00 85.25 177 ILE A N 1
ATOM 1402 C CA . ILE A 1 177 ? 3.664 0.629 17.961 1.00 85.25 177 ILE A CA 1
ATOM 1403 C C . ILE A 1 177 ? 2.448 1.455 18.405 1.00 85.25 177 ILE A C 1
ATOM 1405 O O . ILE A 1 177 ? 1.498 0.904 18.963 1.00 85.25 177 ILE A O 1
ATOM 1409 N N . ALA A 1 178 ? 2.445 2.763 18.129 1.00 80.00 178 ALA A N 1
ATOM 1410 C CA . ALA A 1 178 ? 1.336 3.648 18.476 1.00 80.00 178 ALA A CA 1
ATOM 1411 C C . ALA A 1 178 ? 0.035 3.270 17.745 1.00 80.00 178 ALA A C 1
ATOM 1413 O O . ALA A 1 178 ? -1.035 3.284 18.352 1.00 80.00 178 ALA A O 1
ATOM 1414 N N . LYS A 1 179 ? 0.116 2.875 16.467 1.00 71.50 179 LYS A N 1
ATOM 1415 C CA . LYS A 1 179 ? -1.022 2.388 15.673 1.00 71.50 179 LYS A CA 1
ATOM 1416 C C . LYS A 1 179 ? -1.527 1.020 16.129 1.00 71.50 179 LYS A C 1
ATOM 1418 O O . LYS A 1 179 ? -2.732 0.806 16.117 1.00 71.50 179 LYS A O 1
ATOM 1423 N N . ASN A 1 180 ? -0.656 0.132 16.612 1.00 63.44 180 ASN A N 1
ATOM 1424 C CA . ASN A 1 180 ? -1.092 -1.124 17.237 1.00 63.44 180 ASN A CA 1
ATOM 1425 C C . ASN A 1 180 ? -1.850 -0.902 18.559 1.00 63.44 180 ASN A C 1
ATOM 1427 O O . ASN A 1 180 ? -2.711 -1.708 18.908 1.00 63.44 180 ASN A O 1
ATOM 1431 N N . GLY A 1 181 ? -1.564 0.192 19.275 1.00 52.12 181 GLY A N 1
ATOM 1432 C CA . GLY A 1 181 ? -2.308 0.615 20.470 1.00 52.12 181 GLY A CA 1
ATOM 1433 C C . GLY A 1 181 ? -3.570 1.436 20.175 1.00 52.12 181 GLY A C 1
ATOM 1434 O O . GLY A 1 181 ? -4.520 1.413 20.958 1.00 52.12 181 GLY A O 1
ATOM 1435 N N . ASN A 1 182 ? -3.616 2.126 19.034 1.00 46.47 182 ASN A N 1
ATOM 1436 C CA . ASN A 1 182 ? -4.758 2.925 18.614 1.00 46.47 182 ASN A CA 1
ATOM 1437 C C . ASN A 1 182 ? -5.665 2.126 17.680 1.00 46.47 182 ASN A C 1
ATOM 1439 O O . ASN A 1 182 ? -5.465 2.051 16.470 1.00 46.47 182 ASN A O 1
ATOM 1443 N N . LYS A 1 183 ? -6.739 1.600 18.278 1.00 46.25 183 LYS A N 1
ATOM 1444 C CA . LYS A 1 183 ? -8.022 1.330 17.620 1.00 46.25 183 LYS A CA 1
ATOM 1445 C C . LYS A 1 183 ? -8.223 2.374 16.519 1.00 46.25 183 LYS A C 1
ATOM 1447 O O . LYS A 1 183 ? -8.237 3.558 16.844 1.00 46.25 183 LYS A O 1
ATOM 1452 N N . ILE A 1 184 ? -8.312 1.937 15.259 1.00 44.31 184 ILE A N 1
ATOM 1453 C CA . ILE A 1 184 ? -8.528 2.795 14.086 1.00 44.31 184 ILE A CA 1
ATOM 1454 C C . ILE A 1 184 ? -9.560 3.858 14.468 1.00 44.31 184 ILE A C 1
ATOM 1456 O O . ILE A 1 184 ? -10.742 3.554 14.640 1.00 44.31 184 ILE A O 1
ATOM 1460 N N . SER A 1 185 ? -9.104 5.088 14.694 1.00 43.12 185 SER A N 1
ATOM 1461 C CA . SER A 1 185 ? -9.988 6.206 14.970 1.00 43.12 185 SER A CA 1
ATOM 1462 C C . SER A 1 185 ? -10.545 6.622 13.624 1.00 43.12 185 SER A C 1
ATOM 1464 O O . SER A 1 185 ? -9.939 7.415 12.904 1.00 43.12 185 SER A O 1
ATOM 1466 N N . PHE A 1 186 ? -11.664 6.012 13.247 1.00 50.19 186 PHE A N 1
ATOM 1467 C CA . PHE A 1 186 ? -12.478 6.513 12.157 1.00 50.19 186 PHE A CA 1
ATOM 1468 C C . PHE A 1 186 ? -12.856 7.958 12.490 1.00 50.19 186 PHE A C 1
ATOM 1470 O O . PHE A 1 186 ? -13.421 8.230 13.550 1.00 50.19 186 PHE A O 1
ATOM 1477 N N . ILE A 1 187 ? -12.515 8.894 11.605 1.00 57.62 187 ILE A N 1
ATOM 1478 C CA . ILE A 1 187 ? -13.098 10.232 11.656 1.00 57.62 187 ILE A CA 1
ATOM 1479 C C . ILE A 1 187 ? -14.512 10.077 11.096 1.00 57.62 187 ILE A C 1
ATOM 1481 O O . ILE A 1 187 ? -14.701 9.965 9.886 1.00 57.62 187 ILE A O 1
ATOM 1485 N N . GLU A 1 188 ? -15.508 10.008 11.978 1.00 58.69 188 GLU A N 1
ATOM 1486 C CA . GLU A 1 188 ? -16.912 10.005 11.572 1.00 58.69 188 GLU A CA 1
ATOM 1487 C C . GLU A 1 188 ? -17.326 11.429 11.186 1.00 58.69 188 GLU A C 1
ATOM 1489 O O . GLU A 1 188 ? -17.558 12.290 12.036 1.00 58.69 188 GLU A O 1
ATOM 1494 N N . VAL A 1 189 ? -17.397 11.688 9.880 1.00 72.62 189 VAL A N 1
ATOM 1495 C CA . VAL A 1 189 ? -17.895 12.954 9.333 1.00 72.62 189 VAL A CA 1
ATOM 1496 C C . VAL A 1 189 ? -19.369 12.786 8.969 1.00 72.62 189 VAL A C 1
ATOM 1498 O O . VAL A 1 189 ? -19.726 11.937 8.153 1.00 72.62 189 VAL A O 1
ATOM 1501 N N . LEU A 1 190 ? -20.239 13.607 9.559 1.00 78.31 190 LEU A N 1
ATOM 1502 C CA . LEU A 1 190 ? -21.656 13.651 9.195 1.00 78.31 190 LEU A CA 1
ATOM 1503 C C . LEU A 1 190 ? -21.821 14.409 7.871 1.00 78.31 190 LEU A C 1
ATOM 1505 O O . LEU A 1 190 ? -21.469 15.583 7.776 1.00 78.31 190 LEU A O 1
ATOM 1509 N N . LYS A 1 191 ? -22.381 13.741 6.859 1.00 85.06 191 LYS A N 1
ATOM 1510 C CA . LYS A 1 191 ? -22.600 14.299 5.513 1.00 85.06 191 LYS A CA 1
ATOM 1511 C C . LYS A 1 191 ? -23.577 15.477 5.511 1.00 85.06 191 LYS A C 1
ATOM 1513 O O . LYS A 1 191 ? -23.355 16.475 4.831 1.00 85.06 191 LYS A O 1
ATOM 1518 N N . SER A 1 192 ? -24.679 15.343 6.241 1.00 83.81 192 SER A N 1
ATOM 1519 C CA . SER A 1 192 ? -25.754 16.331 6.297 1.00 83.81 192 SER A CA 1
ATOM 1520 C C . SER A 1 192 ? -26.499 16.256 7.629 1.00 83.81 192 SER A C 1
ATOM 1522 O O . SER A 1 192 ? -26.396 15.276 8.371 1.00 83.81 192 SER A O 1
ATOM 1524 N N . LYS A 1 193 ? -27.228 17.327 7.962 1.00 84.94 193 LYS A N 1
ATOM 1525 C CA . LYS A 1 193 ? -28.006 17.447 9.199 1.00 84.94 193 LYS A CA 1
ATOM 1526 C C . LYS A 1 193 ? -29.408 17.947 8.876 1.00 84.94 193 LYS A C 1
ATOM 1528 O O . LYS A 1 193 ? -29.555 19.000 8.266 1.00 84.94 193 LYS A O 1
ATOM 1533 N N . ILE A 1 194 ? -30.420 17.224 9.345 1.00 86.38 194 ILE A N 1
ATOM 1534 C CA . ILE A 1 194 ? -31.807 17.697 9.382 1.00 86.38 194 ILE A CA 1
ATOM 1535 C C . ILE A 1 194 ? -32.065 18.234 10.792 1.00 86.38 194 ILE A C 1
ATOM 1537 O O . ILE A 1 194 ? -31.864 17.522 11.778 1.00 86.38 194 ILE A O 1
ATOM 1541 N N . THR A 1 195 ? -32.473 19.495 10.902 1.00 82.94 195 THR A N 1
ATOM 1542 C CA . THR A 1 195 ? -32.825 20.151 12.170 1.00 82.94 195 THR A CA 1
ATOM 1543 C C . THR A 1 195 ? -34.336 20.289 12.307 1.00 82.94 195 THR A C 1
ATOM 1545 O O . THR A 1 195 ? -35.036 20.379 11.305 1.00 82.94 195 THR A O 1
ATOM 1548 N N . GLU A 1 196 ? -34.834 20.293 13.549 1.00 81.00 196 GLU A N 1
ATOM 1549 C CA . GLU A 1 196 ? -36.252 20.554 13.880 1.00 81.00 196 GLU A CA 1
ATOM 1550 C C . GLU A 1 196 ? -37.264 19.559 13.271 1.00 81.00 196 GLU A C 1
ATOM 1552 O O . GLU A 1 196 ? -38.469 19.802 13.206 1.00 81.00 196 GLU A O 1
ATOM 1557 N N . ALA A 1 197 ? -36.782 18.379 12.879 1.00 83.25 197 ALA A N 1
ATOM 1558 C CA . ALA A 1 197 ? -37.610 17.267 12.438 1.00 83.25 197 ALA A CA 1
ATOM 1559 C C . ALA A 1 197 ? -38.567 16.810 13.556 1.00 83.25 197 ALA A C 1
ATOM 1561 O O . ALA A 1 197 ? -38.133 16.390 14.630 1.00 83.25 197 ALA A O 1
ATOM 1562 N N . THR A 1 198 ? -39.874 16.843 13.288 1.00 84.56 198 THR A N 1
ATOM 1563 C CA . THR A 1 198 ? -40.912 16.400 14.231 1.00 84.56 198 THR A CA 1
ATOM 1564 C C . THR A 1 198 ? -41.456 15.033 13.835 1.00 84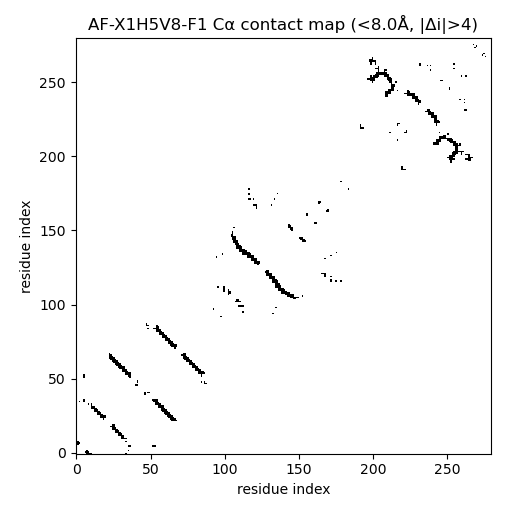.56 198 THR A C 1
ATOM 1566 O O . THR A 1 198 ? -41.868 14.832 12.697 1.00 84.56 198 THR A O 1
ATOM 1569 N N . ILE A 1 199 ? -41.511 14.090 14.782 1.00 86.19 199 ILE A N 1
ATOM 1570 C CA . ILE A 1 199 ? -42.065 12.752 14.542 1.00 86.19 199 ILE A CA 1
ATOM 1571 C C . ILE A 1 199 ? -43.576 12.859 14.300 1.00 86.19 199 ILE A C 1
ATOM 1573 O O . ILE A 1 199 ? -44.366 13.070 15.222 1.00 86.19 199 ILE A O 1
ATOM 1577 N N . THR A 1 200 ? -43.974 12.650 13.050 1.00 85.88 200 THR A N 1
ATOM 1578 C CA . THR A 1 200 ? -45.375 12.679 12.601 1.00 85.88 200 THR A CA 1
ATOM 1579 C C . THR A 1 200 ? -46.145 11.410 12.947 1.00 85.88 200 THR A C 1
ATOM 1581 O O . THR A 1 200 ? -47.365 11.447 13.094 1.00 85.88 200 THR A O 1
ATOM 1584 N N . ARG A 1 201 ? -45.454 10.269 13.070 1.00 83.06 201 ARG A N 1
ATOM 1585 C CA . ARG A 1 201 ? -46.063 8.978 13.409 1.00 83.06 201 ARG A CA 1
ATOM 1586 C C . ARG A 1 201 ? -45.029 8.020 13.994 1.00 83.06 201 ARG A C 1
ATOM 1588 O O . ARG A 1 201 ? -43.841 8.112 13.699 1.00 83.06 201 ARG A O 1
ATOM 1595 N N . THR A 1 202 ? -45.490 7.066 14.794 1.00 83.81 202 THR A N 1
ATOM 1596 C CA . THR A 1 202 ? -44.696 5.909 15.221 1.00 83.81 202 THR A CA 1
ATOM 1597 C C . THR A 1 202 ? -45.442 4.621 14.879 1.00 83.81 202 THR A C 1
ATOM 1599 O O . THR A 1 202 ? -46.675 4.574 14.935 1.00 83.81 202 THR A O 1
ATOM 1602 N N . GLN A 1 203 ? -44.720 3.575 14.478 1.00 81.75 203 GLN A N 1
ATOM 1603 C CA . GLN A 1 203 ? -45.310 2.286 14.119 1.00 81.75 203 GLN A CA 1
ATOM 1604 C C . GLN A 1 203 ? -44.429 1.138 14.615 1.00 81.75 203 GLN A C 1
ATOM 1606 O O . GLN A 1 203 ? -43.458 0.739 13.975 1.00 81.75 203 GLN A O 1
ATOM 1611 N N . LEU A 1 204 ? -44.811 0.582 15.768 1.00 78.69 204 LEU A N 1
ATOM 1612 C CA . LEU A 1 204 ? -44.043 -0.441 16.479 1.00 78.69 204 LEU A CA 1
ATOM 1613 C C . LEU A 1 204 ? -43.985 -1.787 15.736 1.00 78.69 204 LEU A C 1
ATOM 1615 O O . LEU A 1 204 ? -42.941 -2.431 15.719 1.00 78.69 204 LEU A O 1
ATOM 1619 N N . PHE A 1 205 ? -45.090 -2.204 15.115 1.00 75.00 205 PHE A N 1
ATOM 1620 C CA . PHE A 1 205 ? -45.217 -3.491 14.419 1.00 75.00 205 PHE A CA 1
ATOM 1621 C C . PHE A 1 205 ? -44.898 -3.358 12.923 1.00 75.00 205 PHE A C 1
ATOM 1623 O O . PHE A 1 205 ? -45.742 -3.600 12.064 1.00 75.00 205 PHE A O 1
ATOM 1630 N N . TYR A 1 206 ? -43.683 -2.914 12.607 1.00 78.94 206 TYR A N 1
ATOM 1631 C CA . TYR A 1 206 ? -43.159 -2.841 11.241 1.00 78.94 206 TYR A CA 1
ATOM 1632 C C . TYR A 1 206 ? -41.662 -3.164 11.245 1.00 78.94 206 TYR A C 1
ATOM 1634 O O . TYR A 1 206 ? -40.994 -2.966 12.264 1.00 78.94 206 TYR A O 1
ATOM 1642 N N . LYS A 1 207 ? -41.126 -3.665 10.123 1.00 66.69 207 LYS A N 1
ATOM 1643 C CA . LYS A 1 207 ? -39.681 -3.899 9.976 1.00 66.69 207 LYS A CA 1
ATOM 1644 C C . LYS A 1 207 ? -38.968 -2.539 10.051 1.00 66.69 207 LYS A C 1
ATOM 1646 O O . LYS A 1 207 ? -39.147 -1.695 9.185 1.00 66.69 207 LYS A O 1
ATOM 1651 N N . GLY A 1 208 ? -38.291 -2.303 11.175 1.00 63.25 208 GLY A N 1
ATOM 1652 C CA . GLY A 1 208 ? -37.942 -0.969 11.674 1.00 63.25 208 GLY A CA 1
ATOM 1653 C C . GLY A 1 208 ? -36.852 -0.225 10.905 1.00 63.25 208 GLY A C 1
ATOM 1654 O O . GLY A 1 208 ? -35.934 -0.849 10.381 1.00 63.25 208 GLY A O 1
ATOM 1655 N N . SER A 1 209 ? -36.973 1.106 10.910 1.00 80.44 209 SER A N 1
ATOM 1656 C CA . SER A 1 209 ? -36.124 2.121 10.262 1.00 80.44 209 SER A CA 1
ATOM 1657 C C . SER A 1 209 ? -36.667 3.539 10.590 1.00 80.44 209 SER A C 1
ATOM 1659 O O . SER A 1 209 ? -37.562 3.674 11.433 1.00 80.44 209 SER A O 1
ATOM 1661 N N . MET A 1 210 ? -36.170 4.593 9.929 1.00 88.12 210 MET A N 1
ATOM 1662 C CA . MET A 1 210 ? -36.750 5.947 9.942 1.00 88.12 210 MET A CA 1
ATOM 1663 C C . MET A 1 210 ? -37.354 6.301 8.574 1.00 88.12 210 MET A C 1
ATOM 1665 O O . MET A 1 210 ? -36.615 6.481 7.612 1.00 88.12 210 MET A O 1
ATOM 1669 N N . GLY A 1 211 ? -38.676 6.454 8.488 1.00 90.56 211 GLY A N 1
ATOM 1670 C CA . GLY A 1 211 ? -39.357 6.980 7.300 1.00 90.56 211 GLY A CA 1
ATOM 1671 C C . GLY A 1 211 ? -39.198 8.497 7.186 1.00 90.56 211 GLY A C 1
ATOM 1672 O O . GLY A 1 211 ? -39.462 9.195 8.165 1.00 90.56 211 GLY A O 1
ATOM 1673 N N . ILE A 1 212 ? -38.785 9.011 6.027 1.00 90.75 212 ILE A N 1
ATOM 1674 C CA . ILE A 1 212 ? -38.591 10.446 5.766 1.00 90.75 212 ILE A CA 1
ATOM 1675 C C . ILE A 1 212 ? -39.201 10.803 4.405 1.00 90.75 212 ILE A C 1
ATOM 1677 O O . ILE A 1 212 ? -39.003 10.087 3.428 1.00 90.75 212 ILE A O 1
ATOM 1681 N N . ASP A 1 213 ? -39.935 11.915 4.336 1.00 92.56 213 ASP A N 1
ATOM 1682 C CA . ASP A 1 213 ? -40.429 12.498 3.081 1.00 92.56 213 ASP A CA 1
ATOM 1683 C C . ASP A 1 213 ? -39.296 12.653 2.060 1.00 92.56 213 ASP A C 1
ATOM 1685 O O . ASP A 1 213 ? -38.273 13.285 2.347 1.00 92.56 213 ASP A O 1
ATOM 1689 N N . SER A 1 214 ? -39.502 12.127 0.852 1.00 91.56 214 SER A N 1
ATOM 1690 C CA . SER A 1 214 ? -38.500 12.174 -0.209 1.00 91.56 214 SER A CA 1
ATOM 1691 C C . SER A 1 214 ? -38.017 13.587 -0.564 1.00 91.56 214 SER A C 1
ATOM 1693 O O . SER A 1 214 ? -36.841 13.744 -0.874 1.00 91.56 214 SER A O 1
ATOM 1695 N N . LYS A 1 215 ? -38.836 14.643 -0.415 1.00 92.12 215 LYS A N 1
ATOM 1696 C CA . LYS A 1 215 ? -38.375 16.039 -0.603 1.00 92.12 215 LYS A CA 1
ATOM 1697 C C . LYS A 1 215 ? -37.354 16.468 0.444 1.00 92.12 215 LYS A C 1
ATOM 1699 O O . LYS A 1 215 ? -36.422 17.209 0.141 1.00 92.12 215 LYS A O 1
ATOM 1704 N N . ILE A 1 216 ? -37.542 16.029 1.689 1.00 89.94 216 ILE A N 1
ATOM 1705 C CA . ILE A 1 216 ? -36.610 16.317 2.784 1.00 89.94 216 ILE A CA 1
ATOM 1706 C C . ILE A 1 216 ? -35.325 15.515 2.570 1.00 89.94 216 ILE A C 1
ATOM 1708 O O . ILE A 1 216 ? -34.235 16.052 2.761 1.00 89.94 216 ILE A O 1
ATOM 1712 N N . MET A 1 217 ? -35.444 14.257 2.131 1.00 90.25 217 MET A N 1
ATOM 1713 C CA . MET A 1 217 ? -34.287 13.434 1.776 1.00 90.25 217 MET A CA 1
ATOM 1714 C C . MET A 1 217 ? -33.474 14.065 0.645 1.00 90.25 217 MET A C 1
ATOM 1716 O O . MET A 1 217 ? -32.264 14.206 0.789 1.00 90.25 217 MET A O 1
ATOM 1720 N N . GLU A 1 218 ? -34.123 14.520 -0.426 1.00 91.44 218 GLU A N 1
ATOM 1721 C CA . GLU A 1 218 ? -33.472 15.191 -1.553 1.00 91.44 218 GLU A CA 1
ATOM 1722 C C . GLU A 1 218 ? -32.745 16.471 -1.108 1.00 91.44 218 GLU A C 1
ATOM 1724 O O . GLU A 1 218 ? -31.555 16.638 -1.384 1.00 91.44 218 GLU A O 1
ATOM 1729 N N . ALA A 1 219 ? -33.412 17.329 -0.326 1.00 89.38 219 ALA A N 1
ATOM 1730 C CA . ALA A 1 219 ? -32.815 18.556 0.203 1.00 89.38 219 ALA A CA 1
ATOM 1731 C C . ALA A 1 219 ? -31.610 18.284 1.124 1.00 89.38 219 ALA A C 1
ATOM 1733 O O . ALA A 1 219 ? -30.612 19.006 1.083 1.00 89.38 219 ALA A O 1
ATOM 1734 N N . ALA A 1 220 ? -31.675 17.219 1.930 1.00 87.94 220 ALA A N 1
ATOM 1735 C CA . ALA A 1 220 ? -30.592 16.779 2.808 1.00 87.94 220 ALA A CA 1
ATOM 1736 C C . ALA A 1 220 ? -29.557 15.878 2.106 1.00 87.94 220 ALA A C 1
ATOM 1738 O O . ALA A 1 220 ? -28.607 15.426 2.752 1.00 87.94 220 ALA A O 1
ATOM 1739 N N . LYS A 1 221 ? -29.721 15.613 0.801 1.00 90.81 221 LYS A N 1
ATOM 1740 C CA . LYS A 1 221 ? -28.905 14.682 0.004 1.00 90.81 221 LYS A CA 1
ATOM 1741 C C . LYS A 1 221 ? -28.805 13.279 0.626 1.00 90.81 221 LYS A C 1
ATOM 1743 O O . LYS A 1 221 ? -27.742 12.662 0.562 1.00 90.81 221 LYS A O 1
ATOM 1748 N N . LEU A 1 222 ? -29.878 12.794 1.246 1.00 88.06 222 LEU A N 1
ATOM 1749 C CA . LEU A 1 222 ? -29.987 11.444 1.803 1.00 88.06 222 LEU A CA 1
ATOM 1750 C C . LEU A 1 222 ? -30.525 10.472 0.753 1.00 88.06 222 LEU A C 1
ATOM 1752 O O . LEU A 1 222 ? -31.442 10.814 0.008 1.00 88.06 222 LEU A O 1
ATOM 1756 N N . VAL A 1 223 ? -30.008 9.246 0.738 1.00 91.25 223 VAL A N 1
ATOM 1757 C CA . VAL A 1 223 ? -30.555 8.152 -0.084 1.00 91.25 223 VAL A CA 1
ATOM 1758 C C . VAL A 1 223 ? -31.314 7.137 0.777 1.00 91.25 223 VAL A C 1
ATOM 1760 O O . VAL A 1 223 ? -31.017 7.020 1.968 1.00 91.25 223 VAL A O 1
ATOM 1763 N N . PRO A 1 224 ? -32.303 6.401 0.235 1.00 91.00 224 PRO A N 1
ATOM 1764 C CA . PRO A 1 224 ? -32.960 5.315 0.963 1.00 91.00 224 PRO A CA 1
ATOM 1765 C C . PRO A 1 224 ? -31.952 4.242 1.394 1.00 91.00 224 PRO A C 1
ATOM 1767 O O . PRO A 1 224 ? -31.097 3.835 0.611 1.00 91.00 224 PRO A O 1
ATOM 1770 N N . GLY A 1 225 ? -32.043 3.785 2.643 1.00 89.81 225 GLY A N 1
ATOM 1771 C CA . GLY A 1 225 ? -31.099 2.834 3.236 1.00 89.81 225 GLY A CA 1
ATOM 1772 C C . GLY A 1 225 ? -29.820 3.463 3.805 1.00 89.81 225 GLY A C 1
ATOM 1773 O O . GLY A 1 225 ? -29.009 2.744 4.385 1.00 89.81 225 GLY A O 1
ATOM 1774 N N . GLU A 1 226 ? -29.633 4.782 3.695 1.00 88.94 226 GLU A N 1
ATOM 1775 C CA . GLU A 1 226 ? -28.482 5.481 4.278 1.00 88.94 226 GLU A CA 1
ATOM 1776 C C . GLU A 1 226 ? -28.529 5.424 5.812 1.00 88.94 226 GLU A C 1
ATOM 1778 O O . GLU A 1 226 ? -29.571 5.689 6.419 1.00 88.94 226 GLU A O 1
ATOM 1783 N N . LYS A 1 227 ? -27.398 5.080 6.447 1.00 89.38 227 LYS A N 1
ATOM 1784 C CA . LYS A 1 227 ? -27.265 5.081 7.910 1.00 89.38 227 LYS A CA 1
ATOM 1785 C C . LYS A 1 227 ? -27.356 6.518 8.423 1.00 89.38 227 LYS A C 1
ATOM 1787 O O . LYS A 1 227 ? -26.611 7.389 7.986 1.00 89.38 227 LYS A O 1
ATOM 1792 N N . VAL A 1 228 ? -28.221 6.745 9.401 1.00 88.94 228 VAL A N 1
ATOM 1793 C CA . VAL A 1 228 ? -28.439 8.043 10.040 1.00 88.94 228 VAL A CA 1
ATOM 1794 C C . VAL A 1 228 ? -28.343 7.929 11.555 1.00 88.94 228 VAL A C 1
ATOM 1796 O O . VAL A 1 228 ? -28.731 6.922 12.153 1.00 88.94 228 VAL A O 1
ATOM 1799 N N . GLN A 1 229 ? -27.859 9.000 12.180 1.00 89.19 229 GLN A N 1
ATOM 1800 C CA . GLN A 1 229 ? -27.948 9.201 13.621 1.00 89.19 229 GLN A CA 1
ATOM 1801 C C . GLN A 1 229 ? -29.082 10.172 13.927 1.00 89.19 229 GLN A C 1
ATOM 1803 O O . GLN A 1 229 ? -29.143 11.276 13.388 1.00 89.19 229 GLN A O 1
ATOM 1808 N N . VAL A 1 230 ? -29.977 9.761 14.816 1.00 87.00 230 VAL A N 1
ATOM 1809 C CA . VAL A 1 230 ? -31.144 10.543 15.215 1.00 87.00 230 VAL A CA 1
ATOM 1810 C C . VAL A 1 230 ? -30.999 10.885 16.688 1.00 87.00 230 VAL A C 1
ATOM 1812 O O . VAL A 1 230 ? -30.885 9.998 17.534 1.00 87.00 230 VAL A O 1
ATOM 1815 N N . LEU A 1 231 ? -31.004 12.182 16.986 1.00 85.75 231 LEU A N 1
ATOM 1816 C CA . LEU A 1 231 ? -30.989 12.710 18.343 1.00 85.75 231 LEU A CA 1
ATOM 1817 C C . LEU A 1 231 ? -32.415 13.076 18.753 1.00 85.75 231 LEU A C 1
ATOM 1819 O O . LEU A 1 231 ? -33.042 13.930 18.127 1.00 85.75 231 LEU A O 1
ATOM 1823 N N . ASN A 1 232 ? -32.912 12.468 19.824 1.00 84.31 232 ASN A N 1
ATOM 1824 C CA . ASN A 1 232 ? -34.152 12.895 20.448 1.00 84.31 232 ASN A CA 1
ATOM 1825 C C . ASN A 1 232 ? -33.867 14.071 21.390 1.00 84.31 232 ASN A C 1
ATOM 1827 O O . ASN A 1 232 ? -33.240 13.919 22.437 1.00 84.31 232 ASN A O 1
ATOM 1831 N N . TYR A 1 233 ? -34.363 15.248 21.014 1.00 81.38 233 TYR A N 1
ATOM 1832 C CA . TYR A 1 233 ? -34.180 16.478 21.780 1.00 81.38 233 TYR A CA 1
ATOM 1833 C C . TYR A 1 233 ? -34.771 16.405 23.199 1.00 81.38 233 TYR A C 1
ATOM 1835 O O . TYR A 1 233 ? -34.209 16.972 24.128 1.00 81.38 233 TYR A O 1
ATOM 1843 N N . ASN A 1 234 ? -35.866 15.662 23.393 1.00 79.94 234 ASN A N 1
ATOM 1844 C CA . ASN A 1 234 ? -36.608 15.650 24.656 1.00 79.94 234 ASN A CA 1
ATOM 1845 C C . ASN A 1 234 ? -35.945 14.822 25.764 1.00 79.94 234 ASN A C 1
ATOM 1847 O O . ASN A 1 234 ? -36.203 15.063 26.938 1.00 79.94 234 ASN A O 1
ATOM 1851 N N . ASN A 1 235 ? -35.160 13.802 25.415 1.00 79.81 235 ASN A N 1
ATOM 1852 C CA . ASN A 1 235 ? -34.543 12.901 26.395 1.00 79.81 235 ASN A CA 1
ATOM 1853 C C . ASN A 1 235 ? -33.032 12.708 26.186 1.00 79.81 235 ASN A C 1
ATOM 1855 O O . ASN A 1 235 ? -32.409 11.961 26.935 1.00 79.81 235 ASN A O 1
ATOM 1859 N N . GLY A 1 236 ? -32.449 13.355 25.172 1.00 79.19 236 GLY A N 1
ATOM 1860 C CA . GLY A 1 236 ? -31.028 13.265 24.842 1.00 79.19 236 GLY A CA 1
ATOM 1861 C C . GLY A 1 236 ? -30.590 11.922 24.251 1.00 79.19 236 GLY A C 1
ATOM 1862 O O . GLY A 1 236 ? -29.402 11.743 23.978 1.00 79.19 236 GLY A O 1
ATOM 1863 N N . GLU A 1 237 ? -31.508 10.973 24.039 1.00 82.94 237 GLU A N 1
ATOM 1864 C CA . GLU A 1 237 ? -31.159 9.669 23.483 1.00 82.94 237 GLU A CA 1
ATOM 1865 C C . GLU A 1 237 ? -30.754 9.798 22.014 1.00 82.94 237 GLU A C 1
ATOM 1867 O O . GLU A 1 237 ? -31.394 10.491 21.218 1.00 82.94 237 GLU A O 1
ATOM 1872 N N . ARG A 1 238 ? -29.695 9.076 21.645 1.00 83.31 238 ARG A N 1
ATOM 1873 C CA . ARG A 1 238 ? -29.285 8.889 20.256 1.00 83.31 238 ARG A CA 1
ATOM 1874 C C . ARG A 1 238 ? -29.632 7.479 19.810 1.00 83.31 238 ARG A C 1
ATOM 1876 O O . ARG A 1 238 ? -29.397 6.521 20.544 1.00 83.31 238 ARG A O 1
ATOM 1883 N N . LEU A 1 239 ? -30.170 7.362 18.604 1.00 85.38 239 LEU A N 1
ATOM 1884 C CA . LEU A 1 239 ? -30.379 6.084 17.936 1.00 85.38 239 LEU A CA 1
ATOM 1885 C C . LEU A 1 239 ? -29.709 6.105 16.567 1.00 85.38 239 LEU A C 1
ATOM 1887 O O . LEU A 1 239 ? -29.734 7.117 15.866 1.00 85.38 239 LEU A O 1
ATOM 1891 N N . GLU A 1 240 ? -29.126 4.973 16.196 1.00 87.75 240 GLU A N 1
ATOM 1892 C CA . GLU A 1 240 ? -28.621 4.739 14.849 1.00 87.75 240 GLU A CA 1
ATOM 1893 C C . GLU A 1 240 ? -29.624 3.877 14.096 1.00 87.75 240 GLU A C 1
ATOM 1895 O O . GLU A 1 240 ? -30.133 2.885 14.622 1.00 87.75 240 GLU A O 1
ATOM 1900 N N . THR A 1 241 ? -29.942 4.270 12.872 1.00 88.75 241 THR A N 1
ATOM 1901 C CA . THR A 1 241 ? -30.893 3.551 12.024 1.00 88.75 241 THR A CA 1
ATOM 1902 C C . THR A 1 241 ? -30.603 3.850 10.558 1.00 88.75 241 THR A C 1
ATOM 1904 O O . THR A 1 241 ? -29.587 4.466 10.249 1.00 88.75 241 THR A O 1
ATOM 1907 N N . TYR A 1 242 ? -31.470 3.416 9.653 1.00 90.75 242 TYR A N 1
ATOM 1908 C CA . TYR A 1 242 ? -31.398 3.728 8.230 1.00 90.75 242 TYR A CA 1
ATOM 1909 C C . TYR A 1 242 ? -32.685 4.401 7.748 1.00 90.75 242 TYR A C 1
ATOM 1911 O O . TYR A 1 242 ? -33.741 4.273 8.378 1.00 90.75 242 TYR A O 1
ATOM 1919 N N . THR A 1 243 ? -32.595 5.142 6.649 1.00 90.56 243 THR A N 1
ATOM 1920 C CA . THR A 1 243 ? -33.723 5.870 6.053 1.00 90.56 243 THR A CA 1
ATOM 1921 C C . THR A 1 243 ? -34.624 4.956 5.216 1.00 90.56 243 THR A C 1
ATOM 1923 O O . THR A 1 243 ? -34.161 4.049 4.525 1.00 90.56 243 THR A O 1
ATOM 1926 N N . ILE A 1 244 ? -35.930 5.213 5.246 1.00 92.12 244 ILE A N 1
ATOM 1927 C CA . ILE A 1 244 ? -36.923 4.700 4.298 1.00 92.12 244 ILE A CA 1
ATOM 1928 C C . ILE A 1 244 ? -37.611 5.894 3.652 1.00 92.12 244 ILE A C 1
ATOM 1930 O O . ILE A 1 244 ? -37.936 6.872 4.322 1.00 92.12 244 ILE A O 1
ATOM 1934 N N . GLU A 1 245 ? -37.838 5.800 2.349 1.00 92.69 245 GLU A N 1
ATOM 1935 C CA . GLU A 1 245 ? -38.494 6.853 1.590 1.00 92.69 245 GLU A CA 1
ATOM 1936 C C . GLU A 1 245 ? -40.008 6.864 1.836 1.00 92.69 245 GLU A C 1
ATOM 1938 O O . GLU A 1 245 ? -40.694 5.853 1.679 1.00 92.69 245 GLU A O 1
ATOM 1943 N N . GLU A 1 246 ? -40.537 8.029 2.205 1.00 93.06 246 GLU A N 1
ATOM 1944 C CA . GLU A 1 246 ? -41.969 8.305 2.282 1.00 93.06 246 GLU A CA 1
ATOM 1945 C C . GLU A 1 246 ? -42.423 9.180 1.110 1.00 93.06 246 GLU A C 1
ATOM 1947 O O . GLU A 1 246 ? -41.637 9.881 0.471 1.00 93.06 246 GLU A O 1
ATOM 1952 N N . LYS A 1 247 ? -43.736 9.180 0.852 1.00 91.81 247 LYS A N 1
ATOM 1953 C CA . LYS A 1 247 ? -44.346 9.934 -0.252 1.00 91.81 247 LYS A CA 1
ATOM 1954 C C . LYS A 1 247 ? -43.895 11.404 -0.261 1.00 91.81 247 LYS A C 1
ATOM 1956 O O . LYS A 1 247 ? -44.046 12.101 0.742 1.00 91.81 247 LYS A O 1
ATOM 1961 N N . SER A 1 248 ? -43.448 11.869 -1.425 1.00 91.62 248 SER A N 1
ATOM 1962 C CA . SER A 1 248 ? -43.015 13.249 -1.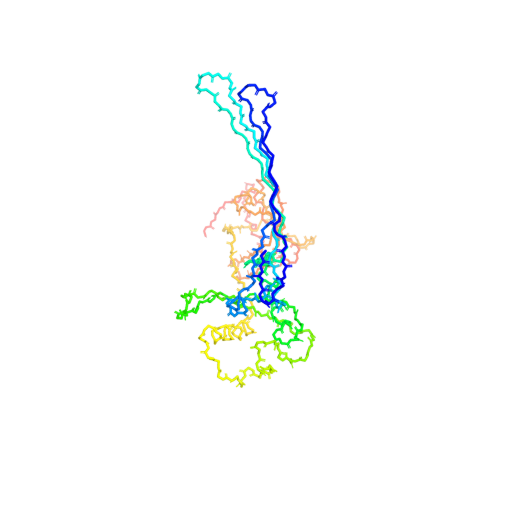668 1.00 91.62 248 SER A CA 1
ATOM 1963 C C . SER A 1 248 ? -44.056 14.285 -1.231 1.00 91.62 248 SER A C 1
ATOM 1965 O O . SER A 1 248 ? -45.228 14.197 -1.612 1.00 91.62 248 SER A O 1
ATOM 1967 N N . GLY A 1 249 ? -43.629 15.281 -0.452 1.00 87.00 249 GLY A N 1
ATOM 1968 C CA . GLY A 1 249 ? -44.470 16.385 0.021 1.00 87.00 249 GLY A CA 1
ATOM 1969 C C . GLY A 1 249 ? -45.496 15.997 1.089 1.00 87.00 249 GLY A C 1
ATOM 1970 O O . GLY A 1 249 ? -46.437 16.749 1.329 1.00 87.00 249 GLY A O 1
ATOM 1971 N N . SER A 1 250 ? -45.348 14.826 1.710 1.00 86.69 250 SER A N 1
ATOM 1972 C CA . SER A 1 250 ? -46.204 14.375 2.809 1.00 86.69 250 SER A CA 1
ATOM 1973 C C . SER A 1 250 ? -45.829 14.961 4.174 1.00 86.69 250 SER A C 1
ATOM 1975 O O . SER A 1 250 ? -46.613 14.836 5.113 1.00 86.69 250 SER A O 1
ATOM 1977 N N . GLY A 1 251 ? -44.637 15.550 4.309 1.00 85.12 251 GLY A N 1
ATOM 1978 C CA . GLY A 1 251 ? -44.075 16.034 5.571 1.00 85.12 251 GLY A CA 1
ATOM 1979 C C . GLY A 1 251 ? -43.789 14.923 6.586 1.00 85.12 251 GLY A C 1
ATOM 1980 O O . GLY A 1 251 ? -43.550 15.207 7.757 1.00 85.12 251 GLY A O 1
ATOM 1981 N N . LYS A 1 252 ? -43.854 13.653 6.170 1.00 86.94 252 LYS A N 1
ATOM 1982 C CA . LYS A 1 252 ? -43.761 12.508 7.072 1.00 86.94 252 LYS A CA 1
ATOM 1983 C C . LYS A 1 252 ? -42.341 12.299 7.581 1.00 86.94 252 LYS A C 1
ATOM 1985 O O . LYS A 1 252 ? -41.398 12.154 6.811 1.00 86.94 252 LYS A O 1
ATOM 1990 N N . ILE A 1 253 ? -42.244 12.183 8.899 1.00 89.19 253 ILE A N 1
ATOM 1991 C CA . ILE A 1 253 ? -41.092 11.654 9.631 1.00 89.19 253 ILE A CA 1
ATOM 1992 C C . ILE A 1 253 ? -41.637 10.581 10.573 1.00 89.19 253 ILE A C 1
ATOM 1994 O O . ILE A 1 253 ? -42.432 10.894 11.469 1.00 89.19 253 ILE A O 1
ATOM 1998 N N . ILE A 1 254 ? -41.294 9.316 10.332 1.00 88.50 254 ILE A N 1
ATOM 1999 C CA . ILE A 1 254 ? -41.921 8.157 10.979 1.00 88.50 254 ILE A CA 1
ATOM 2000 C C . ILE A 1 254 ? -40.864 7.264 11.616 1.00 88.50 254 ILE A C 1
ATOM 2002 O O . ILE A 1 254 ? -39.961 6.780 10.942 1.00 88.50 254 ILE A O 1
ATOM 2006 N N . LEU A 1 255 ? -41.014 6.977 12.909 1.00 88.25 255 LEU A N 1
ATOM 2007 C CA . LEU A 1 255 ? -40.222 5.932 13.558 1.00 88.25 255 LEU A CA 1
ATOM 2008 C C . LEU A 1 255 ? -40.901 4.578 13.372 1.00 88.25 255 LEU A C 1
ATOM 2010 O O . LEU A 1 255 ? -42.025 4.378 13.839 1.00 88.25 255 LEU A O 1
ATOM 2014 N N . TYR A 1 256 ? -40.203 3.639 12.740 1.00 87.75 256 TYR A N 1
ATOM 2015 C CA . TYR A 1 256 ? -40.669 2.270 12.561 1.00 87.75 256 TYR A CA 1
ATOM 2016 C C . TYR A 1 256 ? -39.992 1.300 13.534 1.00 87.75 256 TYR A C 1
ATOM 2018 O O . TYR A 1 256 ? -38.843 1.472 13.946 1.00 87.75 256 TYR A O 1
ATOM 2026 N N . GLY A 1 257 ? -40.695 0.221 13.874 1.00 85.50 257 GLY A N 1
ATOM 2027 C CA . GLY A 1 257 ? -40.157 -0.879 14.669 1.00 85.50 257 GLY A CA 1
ATOM 2028 C C . GLY A 1 257 ? -39.843 -0.486 16.119 1.00 85.50 257 GLY A C 1
ATOM 2029 O O . GLY A 1 257 ? -40.438 0.461 16.649 1.00 85.50 257 GLY A O 1
ATOM 2030 N N . PRO A 1 258 ? -38.893 -1.179 16.779 1.00 81.25 258 PRO A N 1
ATOM 2031 C CA . PRO A 1 258 ? -38.517 -0.927 18.175 1.00 81.25 258 PRO A CA 1
ATOM 2032 C C . PRO A 1 258 ? -38.067 0.512 18.466 1.00 81.25 258 PRO A C 1
ATOM 2034 O O . PRO A 1 258 ? -38.255 0.989 19.587 1.00 81.25 258 PRO A O 1
ATOM 2037 N N . ALA A 1 259 ? -37.550 1.228 17.459 1.00 78.38 259 ALA A N 1
ATOM 2038 C CA . ALA A 1 259 ? -37.178 2.639 17.565 1.00 78.38 259 ALA A CA 1
ATOM 2039 C C . ALA A 1 259 ? -38.373 3.540 17.936 1.00 78.38 259 ALA A C 1
ATOM 2041 O O . ALA A 1 259 ? -38.187 4.580 18.561 1.00 78.38 259 ALA A O 1
ATOM 2042 N N . SER A 1 260 ? -39.611 3.097 17.679 1.00 79.81 260 SER A N 1
ATOM 2043 C CA . SER A 1 260 ? -40.847 3.764 18.122 1.00 79.81 260 SER A CA 1
ATOM 2044 C C . SER A 1 260 ? -40.926 3.981 19.636 1.00 79.81 260 SER A C 1
ATOM 2046 O O . SER A 1 260 ? -41.656 4.857 20.081 1.00 79.81 260 SER A O 1
ATOM 2048 N N . LYS A 1 261 ? -40.202 3.195 20.448 1.00 78.56 261 LYS A N 1
ATOM 2049 C CA . LYS A 1 261 ? -40.150 3.376 21.911 1.00 78.56 261 LYS A CA 1
ATOM 2050 C C . LYS A 1 261 ? -39.212 4.509 22.347 1.00 78.56 261 LYS A C 1
ATOM 2052 O O . LYS A 1 261 ? -39.265 4.921 23.500 1.00 78.56 261 LYS A O 1
ATOM 2057 N N . LYS A 1 262 ? -38.350 4.985 21.443 1.00 78.00 262 LYS A N 1
ATOM 2058 C CA . LYS A 1 262 ? -37.301 5.988 21.690 1.00 78.00 262 LYS A CA 1
ATOM 2059 C C . LYS A 1 262 ? -37.707 7.407 21.288 1.00 78.00 262 LYS A C 1
ATOM 2061 O O . LYS A 1 262 ? -36.963 8.348 21.533 1.00 78.00 262 LYS A O 1
ATOM 2066 N N . GLY A 1 263 ? -38.890 7.580 20.703 1.00 72.44 263 GLY A N 1
ATOM 2067 C CA . GLY A 1 263 ? -39.443 8.877 20.327 1.00 72.44 263 GLY A CA 1
ATOM 2068 C C . GLY A 1 263 ? -40.958 8.887 20.473 1.00 72.44 263 GLY A C 1
ATOM 2069 O O . GLY A 1 263 ? -41.606 7.844 20.433 1.00 72.44 263 GLY A O 1
ATOM 2070 N N . LYS A 1 264 ? -41.536 10.070 20.672 1.00 70.50 264 LYS A N 1
ATOM 2071 C CA . LYS A 1 264 ? -42.986 10.243 20.789 1.00 70.50 264 LYS A CA 1
ATOM 2072 C C . LYS A 1 264 ? -43.481 11.080 19.622 1.00 70.50 264 LYS A C 1
ATOM 2074 O O . LYS A 1 264 ? -42.847 12.064 19.257 1.00 70.50 264 LYS A O 1
ATOM 2079 N N . CYS A 1 265 ? -44.620 10.690 19.064 1.00 63.69 265 CYS A N 1
ATOM 2080 C CA . CYS A 1 265 ? -45.357 11.560 18.165 1.00 63.69 265 CYS A CA 1
ATOM 2081 C C . CYS A 1 265 ? -46.031 12.652 19.001 1.00 63.69 265 CYS A C 1
ATOM 2083 O O . CYS A 1 265 ? -46.766 12.342 19.943 1.00 63.69 265 CYS A O 1
ATOM 2085 N N . VAL A 1 266 ? -45.768 13.915 18.676 1.00 56.62 266 VAL A N 1
ATOM 2086 C CA . VAL A 1 266 ? -46.489 15.041 19.270 1.00 56.62 266 VAL A CA 1
ATOM 2087 C C . VAL A 1 266 ? -47.686 15.318 18.371 1.00 56.62 266 VAL A C 1
ATOM 2089 O O . VAL A 1 266 ? -47.573 15.977 17.344 1.00 56.62 266 VAL A O 1
ATOM 2092 N N . LEU A 1 267 ? -48.839 14.757 18.733 1.00 43.84 267 LEU A N 1
ATOM 2093 C CA . LEU A 1 267 ? -50.110 15.089 18.097 1.00 43.84 267 LEU A CA 1
ATOM 2094 C C . LEU A 1 267 ? -50.667 16.353 18.758 1.00 43.84 267 LEU A C 1
ATOM 2096 O O . LEU A 1 267 ? -51.399 16.269 19.744 1.00 43.84 267 LEU A O 1
ATOM 2100 N N . THR A 1 268 ? -50.353 17.530 18.228 1.00 37.28 268 THR A N 1
ATOM 2101 C CA . THR A 1 268 ? -51.118 18.741 18.544 1.00 37.28 268 THR A CA 1
ATOM 2102 C C . THR A 1 268 ? -52.417 18.718 17.736 1.00 37.28 268 THR A C 1
ATOM 2104 O O . THR A 1 268 ? -52.429 18.939 16.529 1.00 37.28 268 THR A O 1
ATOM 2107 N N . LYS A 1 269 ? -53.538 18.400 18.398 1.00 28.28 269 LYS A N 1
ATOM 2108 C CA . LYS A 1 269 ? -54.883 18.585 17.833 1.00 28.28 269 LYS A CA 1
ATOM 2109 C C . LYS A 1 269 ? -55.173 20.086 17.734 1.00 28.28 269 LYS A C 1
ATOM 2111 O O . LYS A 1 269 ? -55.421 20.722 18.754 1.00 28.28 269 LYS A O 1
ATOM 2116 N N . THR A 1 270 ? -55.222 20.631 16.526 1.00 31.56 270 THR A N 1
ATOM 2117 C CA . THR A 1 270 ? -55.961 21.867 16.233 1.00 31.56 270 THR A CA 1
ATOM 2118 C C . THR A 1 270 ? -57.348 21.503 15.699 1.00 31.56 270 THR A C 1
ATOM 2120 O O . THR A 1 270 ? -57.531 20.466 15.060 1.00 31.56 270 THR A O 1
ATOM 2123 N N . LYS A 1 271 ? -58.361 22.304 16.056 1.00 30.56 271 LYS A N 1
ATOM 2124 C CA . LYS A 1 271 ? -59.787 22.002 15.829 1.00 30.56 271 LYS A CA 1
ATOM 2125 C C . LYS A 1 271 ? -60.224 22.019 14.357 1.00 30.56 271 LYS A C 1
ATOM 2127 O O . LYS A 1 271 ? -61.311 21.530 14.086 1.00 30.56 271 LYS A O 1
ATOM 2132 N N . ASP A 1 272 ? -59.376 22.455 13.426 1.00 31.92 272 ASP A N 1
ATOM 2133 C CA . ASP A 1 272 ? -59.734 22.638 12.015 1.00 31.92 272 ASP A CA 1
ATOM 2134 C C . ASP A 1 272 ? -58.660 22.056 11.081 1.00 31.92 272 ASP A C 1
ATOM 2136 O O . ASP A 1 272 ? -57.851 22.775 10.499 1.00 31.92 272 ASP A O 1
ATOM 2140 N N . GLY A 1 273 ? -58.646 20.727 10.942 1.00 30.91 273 GLY A N 1
ATOM 2141 C CA . GLY A 1 273 ? -57.767 20.027 10.001 1.00 30.91 273 GLY A CA 1
ATOM 2142 C C . GLY A 1 273 ? -56.308 19.926 10.460 1.00 30.91 273 GLY A C 1
ATOM 2143 O O . GLY A 1 273 ? -55.773 20.785 11.156 1.00 30.91 273 GLY A O 1
ATOM 2144 N N . ILE A 1 274 ? -55.655 18.821 10.092 1.00 30.72 274 ILE A N 1
ATOM 2145 C CA . ILE A 1 274 ? -54.263 18.525 10.455 1.00 30.72 274 ILE A CA 1
ATOM 2146 C C . ILE A 1 274 ? -53.354 19.533 9.739 1.00 30.72 274 ILE A C 1
ATOM 2148 O O . ILE A 1 274 ? -52.948 19.329 8.599 1.00 30.72 274 ILE A O 1
ATOM 2152 N N . CYS A 1 275 ? -53.067 20.638 10.419 1.00 25.39 275 CYS A N 1
ATOM 2153 C CA . CYS A 1 275 ? -52.094 21.645 10.031 1.00 25.39 275 CYS A CA 1
ATOM 2154 C C . CYS A 1 275 ? -51.055 21.729 11.152 1.00 25.39 275 CYS A C 1
ATOM 2156 O O . CYS A 1 275 ? -51.321 22.272 12.225 1.00 25.39 275 CYS A O 1
ATOM 2158 N N . CYS A 1 276 ? -49.877 21.146 10.924 1.00 27.25 276 CYS A N 1
ATOM 2159 C CA . CYS A 1 276 ? -48.730 21.325 11.805 1.00 27.25 276 CYS A CA 1
ATOM 2160 C C . CYS A 1 276 ? -48.147 22.722 11.559 1.00 27.25 276 CYS A C 1
ATOM 2162 O O . CYS A 1 276 ? -47.463 22.944 10.560 1.00 27.25 276 CYS A O 1
ATOM 2164 N N . ARG A 1 277 ? -48.410 23.663 12.472 1.00 23.19 277 ARG A N 1
ATOM 2165 C CA . ARG A 1 277 ? -47.662 24.922 12.575 1.00 23.19 277 ARG A CA 1
ATOM 2166 C C . ARG A 1 277 ? -47.095 25.089 13.986 1.00 23.19 277 ARG A C 1
ATOM 2168 O O . ARG A 1 277 ? -47.694 24.633 14.955 1.00 23.19 277 ARG A O 1
ATOM 2175 N N . LEU A 1 278 ? -45.910 25.699 14.009 1.00 31.80 278 LEU A N 1
ATOM 2176 C CA . LEU A 1 278 ? -44.938 25.831 15.095 1.00 31.80 278 LEU A CA 1
ATOM 2177 C C . LEU A 1 278 ? -45.471 26.430 16.401 1.00 31.80 278 LEU A C 1
ATOM 2179 O O . LEU A 1 278 ? -46.303 27.334 16.383 1.00 31.80 278 LEU A O 1
ATOM 2183 N N . SER A 1 279 ? -44.800 26.079 17.497 1.00 21.58 279 SER A N 1
ATOM 2184 C CA . SER A 1 279 ? -44.434 27.057 18.525 1.00 21.58 279 SER A CA 1
ATOM 2185 C C . SER A 1 279 ? -43.114 26.651 19.186 1.00 21.58 279 SER A C 1
ATOM 2187 O O . SER A 1 279 ? -42.910 25.464 19.438 1.00 21.58 279 SER A O 1
ATOM 2189 N N . CYS A 1 280 ? -42.260 27.660 19.373 1.00 29.33 280 CYS A N 1
ATOM 2190 C CA . CYS A 1 280 ? -40.898 27.649 19.908 1.00 29.33 280 CYS A CA 1
ATOM 2191 C C . CYS A 1 280 ? -40.719 26.927 21.247 1.00 29.33 280 CYS A C 1
ATOM 2193 O O . CYS A 1 280 ? -41.693 26.884 22.033 1.00 29.33 280 CYS A O 1
#

pLDDT: mean 78.19, std 16.65, range [21.58, 93.44]

Organism: NCBI:txid412755